Protein AF-0000000084918781 (afdb_homodimer)

Organism: Cellulophaga lytica (strain ATCC 23178 / DSM 7489 / JCM 8516 / NBRC 14961 / NCIMB 1423 / VKM B-1433 / Cy l20) (NCBI:txid867900)

Solvent-accessible surface area (backbone atoms only — not comparable to full-atom values): 19983 Å² total; per-residue (Å²): 128,56,72,68,53,42,40,49,52,32,36,48,54,44,31,44,74,61,30,68,80,58,43,51,70,64,58,32,20,56,70,41,71,48,51,62,66,60,53,46,72,77,26,88,38,71,57,51,44,52,35,50,49,51,41,51,51,28,52,54,50,20,64,61,48,68,70,51,69,50,92,87,52,57,62,68,61,39,49,54,47,46,55,50,49,53,53,48,52,38,66,74,32,52,58,60,38,47,43,54,65,62,46,75,83,45,92,63,67,44,72,70,44,49,48,46,47,50,59,32,42,43,65,58,52,51,48,50,52,52,24,34,74,69,60,47,25,46,93,60,60,66,70,60,50,48,47,52,53,51,20,43,50,53,35,49,53,56,50,66,68,40,89,87,56,83,82,76,51,66,67,60,51,51,49,28,54,48,45,24,43,41,92,127,54,72,70,55,43,40,48,52,33,34,47,54,44,29,44,74,61,30,70,80,57,45,54,68,65,58,31,20,54,69,42,70,48,52,62,67,60,52,45,73,76,24,86,38,71,56,50,46,52,34,49,50,52,41,52,52,27,53,54,48,21,63,59,49,68,71,50,69,51,93,88,52,58,63,67,60,39,48,53,47,46,55,50,50,54,52,49,52,38,65,75,32,53,58,60,38,47,43,55,66,60,45,75,84,45,91,63,67,44,72,70,42,48,50,46,47,51,59,33,43,43,65,59,51,51,49,51,52,49,24,32,75,69,60,48,24,46,92,60,60,66,69,59,51,49,46,52,53,51,21,43,50,52,37,48,52,56,50,68,67,40,87,86,57,82,84,75,51,66,67,59,51,51,50,28,54,47,45,25,45,40,92

Structure (mmCIF, N/CA/C/O backbone):
data_AF-0000000084918781-model_v1
#
loop_
_entity.id
_entity.type
_entity.pdbx_description
1 polymer 'Transcriptional regulator, TetR family'
#
loop_
_atom_site.group_PDB
_atom_site.id
_atom_site.type_symbol
_atom_site.label_atom_id
_atom_site.label_alt_id
_atom_site.label_comp_id
_atom_site.label_asym_id
_atom_site.label_entity_id
_atom_site.label_seq_id
_atom_site.pdbx_PDB_ins_code
_atom_site.Cartn_x
_atom_site.Cartn_y
_atom_site.Cartn_z
_atom_site.occupancy
_atom_site.B_iso_or_equiv
_atom_site.auth_seq_id
_atom_site.auth_comp_id
_atom_site.auth_asym_id
_atom_site.auth_atom_id
_atom_site.pdbx_PDB_model_num
ATOM 1 N N . MET A 1 1 ? -31.297 11.539 3.305 1 70.06 1 MET A N 1
ATOM 2 C CA . MET A 1 1 ? -30.188 11.188 4.191 1 70.06 1 MET A CA 1
ATOM 3 C C . MET A 1 1 ? -30.391 11.781 5.578 1 70.06 1 MET A C 1
ATOM 5 O O . MET A 1 1 ? -30.828 12.93 5.715 1 70.06 1 MET A O 1
ATOM 9 N N . ASN A 1 2 ? -30.188 10.93 6.609 1 88.69 2 ASN A N 1
ATOM 10 C CA . ASN A 1 2 ? -30.266 11.477 7.961 1 88.69 2 ASN A CA 1
ATOM 11 C C . ASN A 1 2 ? -29 12.25 8.328 1 88.69 2 ASN A C 1
ATOM 13 O O . ASN A 1 2 ? -28.047 12.297 7.555 1 88.69 2 ASN A O 1
ATOM 17 N N . LYS A 1 3 ? -29.031 12.984 9.375 1 90.12 3 LYS A N 1
ATOM 18 C CA . LYS A 1 3 ? -27.969 13.883 9.797 1 90.12 3 LYS A CA 1
ATOM 19 C C . LYS A 1 3 ? -26.641 13.133 9.906 1 90.12 3 LYS A C 1
ATOM 21 O O . LYS A 1 3 ? -25.594 13.625 9.461 1 90.12 3 LYS A O 1
ATOM 26 N N . LYS A 1 4 ? -26.688 12.008 10.438 1 92 4 LYS A N 1
ATOM 27 C CA . LYS A 1 4 ? -25.5 11.195 10.617 1 92 4 LYS A CA 1
ATOM 28 C C . LYS A 1 4 ? -24.844 10.859 9.281 1 92 4 LYS A C 1
ATOM 30 O O . LYS A 1 4 ? -23.625 11.008 9.117 1 92 4 LYS A O 1
ATOM 35 N N . GLU A 1 5 ? -25.656 10.469 8.297 1 91.12 5 GLU A N 1
ATOM 36 C CA . GLU A 1 5 ? -25.188 10.109 6.965 1 91.12 5 GLU A CA 1
ATOM 37 C C . GLU A 1 5 ? -24.578 11.32 6.254 1 91.12 5 GLU A C 1
ATOM 39 O O . GLU A 1 5 ? -23.594 11.203 5.535 1 91.12 5 GLU A O 1
ATOM 44 N N . THR A 1 6 ? -25.203 12.406 6.43 1 92.5 6 THR A N 1
ATOM 45 C CA . THR A 1 6 ? -24.719 13.656 5.84 1 92.5 6 THR A CA 1
ATOM 46 C C . THR A 1 6 ? -23.344 14.008 6.383 1 92.5 6 THR A C 1
ATOM 48 O O . THR A 1 6 ? -22.469 14.438 5.629 1 92.5 6 THR A O 1
ATOM 51 N N . ILE A 1 7 ? -23.219 13.805 7.629 1 93.69 7 ILE A N 1
ATOM 52 C CA . ILE A 1 7 ? -21.938 14.086 8.273 1 93.69 7 ILE A CA 1
ATOM 53 C C . ILE A 1 7 ? -20.875 13.133 7.738 1 93.69 7 ILE A C 1
ATOM 55 O O . ILE A 1 7 ? -19.766 13.555 7.387 1 93.69 7 ILE A O 1
ATOM 59 N N . LEU A 1 8 ? -21.234 11.859 7.664 1 91.75 8 LEU A N 1
ATOM 60 C CA . LEU A 1 8 ? -20.281 10.867 7.18 1 91.75 8 LEU A CA 1
ATOM 61 C C . LEU A 1 8 ? -19.859 11.172 5.75 1 91.75 8 LEU A C 1
ATOM 63 O O . LEU A 1 8 ? -18.672 11.086 5.426 1 91.75 8 LEU A O 1
ATOM 67 N N . LYS A 1 9 ? -20.828 11.562 4.961 1 91.25 9 LYS A N 1
ATOM 68 C CA . LYS A 1 9 ? -20.531 11.891 3.566 1 91.25 9 LYS A CA 1
ATOM 69 C C . LYS A 1 9 ? -19.625 13.109 3.461 1 91.25 9 LYS A C 1
ATOM 71 O O . LYS A 1 9 ? -18.641 13.102 2.713 1 91.25 9 LYS A O 1
ATOM 76 N N . ALA A 1 10 ? -19.906 14.133 4.137 1 93.12 10 ALA A N 1
ATOM 77 C CA . ALA A 1 10 ? -19.094 15.344 4.156 1 93.12 10 ALA A CA 1
ATOM 78 C C . ALA A 1 10 ? -17.688 15.055 4.652 1 93.12 10 ALA A C 1
ATOM 80 O O . ALA A 1 10 ? -16.703 15.555 4.082 1 93.12 10 ALA A O 1
ATOM 81 N N . ALA A 1 11 ? -17.625 14.281 5.73 1 91.69 11 ALA A N 1
ATOM 82 C CA . ALA A 1 11 ? -16.344 13.914 6.297 1 91.69 11 ALA A CA 1
ATOM 83 C C . ALA A 1 11 ? -15.5 13.133 5.285 1 91.69 11 ALA A C 1
ATOM 85 O O . ALA A 1 11 ? -14.336 13.469 5.051 1 91.69 11 ALA A O 1
ATOM 86 N N . LEU A 1 12 ? -16.125 12.133 4.711 1 90 12 LEU A N 1
ATOM 87 C CA . LEU A 1 12 ? -15.438 11.312 3.729 1 90 12 LEU A CA 1
ATOM 88 C C . LEU A 1 12 ? -14.852 12.172 2.617 1 90 12 L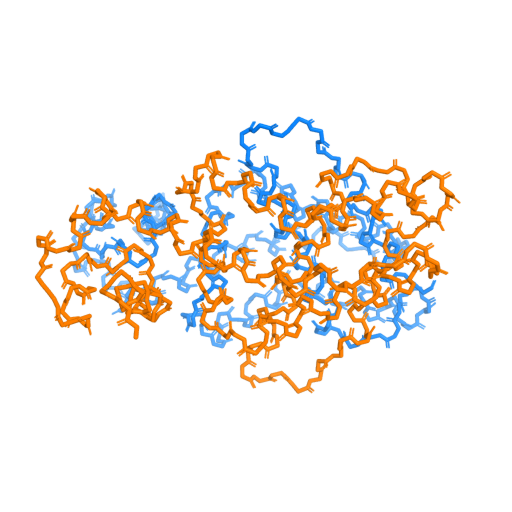EU A C 1
ATOM 90 O O . LEU A 1 12 ? -13.672 12.023 2.27 1 90 12 LEU A O 1
ATOM 94 N N . GLU A 1 13 ? -15.57 13.094 2.098 1 90.44 13 GLU A N 1
ATOM 95 C CA . GLU A 1 13 ? -15.133 13.969 1.014 1 90.44 13 GLU A CA 1
ATOM 96 C C . GLU A 1 13 ? -13.961 14.844 1.451 1 90.44 13 GLU A C 1
ATOM 98 O O . GLU A 1 13 ? -12.953 14.938 0.749 1 90.44 13 GLU A O 1
ATOM 103 N N . LEU A 1 14 ? -14.047 15.383 2.586 1 89.81 14 LEU A N 1
ATOM 104 C CA . LEU A 1 14 ? -13.023 16.312 3.061 1 89.81 14 LEU A CA 1
ATOM 105 C C . LEU A 1 14 ? -11.758 15.57 3.459 1 89.81 14 LEU A C 1
ATOM 107 O O . LEU A 1 14 ? -10.648 16.047 3.211 1 89.81 14 LEU A O 1
ATOM 111 N N . LEU A 1 15 ? -11.945 14.477 4.137 1 85.81 15 LEU A N 1
ATOM 112 C CA . LEU A 1 15 ? -10.797 13.688 4.586 1 85.81 15 LEU A CA 1
ATOM 113 C C . LEU A 1 15 ? -9.992 13.172 3.396 1 85.81 15 LEU A C 1
ATOM 115 O O . LEU A 1 15 ? -8.766 13.156 3.438 1 85.81 15 LEU A O 1
ATOM 119 N N . VAL A 1 16 ? -10.672 12.781 2.375 1 84.94 16 VAL A N 1
ATOM 120 C CA . VAL A 1 16 ? -9.992 12.289 1.177 1 84.94 16 VAL A CA 1
ATOM 121 C C . VAL A 1 16 ? -9.305 13.453 0.464 1 84.94 16 VAL A C 1
ATOM 123 O O . VAL A 1 16 ? -8.172 13.32 -0.009 1 84.94 16 VAL A O 1
ATOM 126 N N . GLU A 1 17 ? -9.961 14.555 0.414 1 82.25 17 GLU A N 1
ATOM 127 C CA . GLU A 1 17 ? -9.445 15.719 -0.298 1 82.25 17 GLU A CA 1
ATOM 128 C C . GLU A 1 17 ? -8.258 16.328 0.435 1 82.25 17 GLU A C 1
ATOM 130 O O . GLU A 1 17 ? -7.234 16.656 -0.181 1 82.25 17 GLU A O 1
ATOM 135 N N . ASN A 1 18 ? -8.383 16.438 1.77 1 79 18 ASN A N 1
ATOM 136 C CA . ASN A 1 18 ? -7.418 17.234 2.521 1 79 18 ASN A CA 1
ATOM 137 C C . ASN A 1 18 ? -6.477 16.344 3.334 1 79 18 ASN A C 1
ATOM 139 O O . ASN A 1 18 ? -5.422 16.797 3.781 1 79 18 ASN A O 1
ATOM 143 N N . GLY A 1 19 ? -6.855 15.18 3.504 1 80.5 19 GLY A N 1
ATOM 144 C CA . GLY A 1 19 ? -6.098 14.305 4.391 1 80.5 19 GLY A CA 1
ATOM 145 C C . GLY A 1 19 ? -6.715 14.18 5.77 1 80.5 19 GLY A C 1
ATOM 146 O O . GLY A 1 19 ? -7.293 15.133 6.289 1 80.5 19 GLY A O 1
ATOM 147 N N . ILE A 1 20 ? -6.582 13.117 6.43 1 78.44 20 ILE A N 1
ATOM 148 C CA . ILE A 1 20 ? -7.207 12.781 7.703 1 78.44 20 ILE A CA 1
ATOM 149 C C . ILE A 1 20 ? -6.664 13.695 8.797 1 78.44 20 ILE A C 1
ATOM 151 O O . ILE A 1 20 ? -7.43 14.227 9.609 1 78.44 20 ILE A O 1
ATOM 155 N N . HIS A 1 21 ? -5.398 13.922 8.781 1 76.5 21 HIS A N 1
ATOM 156 C CA . HIS A 1 21 ? -4.785 14.719 9.836 1 76.5 21 HIS A CA 1
ATOM 157 C C . HIS A 1 21 ? -5.07 16.203 9.633 1 76.5 21 HIS A C 1
ATOM 159 O O . HIS A 1 21 ? -5.273 16.938 10.602 1 76.5 21 HIS A O 1
ATOM 165 N N . ALA A 1 22 ? -5.23 16.547 8.492 1 78.38 22 ALA A N 1
ATOM 166 C CA . ALA A 1 22 ? -5.301 17.969 8.148 1 78.38 22 ALA A CA 1
ATOM 167 C C . ALA A 1 22 ? -6.742 18.469 8.172 1 78.38 22 ALA A C 1
ATOM 169 O O . ALA A 1 22 ? -6.996 19.656 7.992 1 78.38 22 ALA A O 1
ATOM 170 N N . THR A 1 23 ? -7.625 17.609 8.391 1 86.31 23 THR A N 1
ATOM 171 C CA . THR A 1 23 ? -9.031 18 8.336 1 86.31 23 THR A CA 1
ATOM 172 C C . THR A 1 23 ? -9.609 18.141 9.742 1 86.31 23 THR A C 1
ATOM 174 O O . THR A 1 23 ? -9.789 17.141 10.445 1 86.31 23 THR A O 1
ATOM 177 N N . PRO A 1 24 ? -9.836 19.312 10.102 1 92.06 24 PRO A N 1
ATOM 178 C CA . PRO A 1 24 ? -10.453 19.484 11.422 1 92.06 24 PRO A CA 1
ATOM 179 C C . PRO A 1 24 ? -11.945 19.188 11.422 1 92.06 24 PRO A C 1
ATOM 181 O O . PRO A 1 24 ? -12.602 19.297 10.383 1 92.06 24 PRO A O 1
ATOM 184 N N . VAL A 1 25 ? -12.453 18.891 12.641 1 93.31 25 VAL A N 1
ATOM 185 C CA . VAL A 1 25 ? -13.867 18.562 12.789 1 93.31 25 VAL A CA 1
ATOM 186 C C . VAL A 1 25 ? -14.719 19.781 12.438 1 93.31 25 VAL A C 1
ATOM 188 O O . VAL A 1 25 ? -15.805 19.656 11.875 1 93.31 25 VAL A O 1
ATOM 191 N N . SER A 1 26 ? -14.219 20.953 12.664 1 96 26 SER A N 1
ATOM 192 C CA . SER A 1 26 ? -14.945 22.188 12.359 1 96 26 SER A CA 1
ATOM 193 C C . SER A 1 26 ? -15.195 22.312 10.859 1 96 26 SER A C 1
ATOM 195 O O . SER A 1 26 ? -16.266 22.781 10.445 1 96 26 SER A O 1
ATOM 197 N N . ALA A 1 27 ? -14.281 21.922 10.047 1 95.38 27 ALA A N 1
ATOM 198 C CA . ALA A 1 27 ? -14.438 21.953 8.594 1 95.38 27 ALA A CA 1
ATOM 199 C C . ALA A 1 27 ? -15.508 20.953 8.141 1 95.38 27 ALA A C 1
ATOM 201 O O . ALA A 1 27 ? -16.281 21.234 7.227 1 95.38 27 ALA A O 1
ATOM 202 N N . ILE A 1 28 ? -15.516 19.812 8.742 1 95.25 28 ILE A N 1
ATOM 203 C CA . ILE A 1 28 ? -16.516 18.797 8.438 1 95.25 28 ILE A CA 1
ATOM 204 C C . ILE A 1 28 ? -17.906 19.328 8.773 1 95.25 28 ILE A C 1
ATOM 206 O O . ILE A 1 28 ? -18.844 19.156 7.988 1 95.25 28 ILE A O 1
ATOM 210 N N . ALA A 1 29 ? -18.016 19.938 9.961 1 96.38 29 ALA A N 1
ATOM 211 C CA . ALA A 1 29 ? -19.281 20.516 10.391 1 96.38 29 ALA A CA 1
ATOM 212 C C . ALA A 1 29 ? -19.781 21.547 9.383 1 96.38 29 ALA A C 1
ATOM 214 O O . ALA A 1 29 ? -20.953 21.516 8.992 1 96.38 29 ALA A O 1
ATOM 215 N N . LYS A 1 30 ? -18.906 22.344 8.992 1 96.81 30 LYS A N 1
ATOM 216 C CA . LYS A 1 30 ? -19.234 23.375 8.008 1 96.81 30 LYS A CA 1
ATOM 217 C C . LYS A 1 30 ? -19.719 22.75 6.703 1 96.81 30 LYS A C 1
ATOM 219 O O . LYS A 1 30 ? -20.75 23.156 6.156 1 96.81 30 LYS A O 1
ATOM 224 N N . LYS A 1 31 ? -19.062 21.812 6.199 1 94.25 31 LYS A N 1
ATOM 225 C CA . LYS A 1 31 ? -19.422 21.156 4.941 1 94.25 31 LYS A CA 1
ATOM 226 C C . LYS A 1 31 ? -20.75 20.438 5.055 1 94.25 31 LYS A C 1
ATOM 228 O O . LYS A 1 31 ? -21.516 20.391 4.09 1 94.25 31 LYS A O 1
ATOM 233 N N . ALA A 1 32 ? -20.922 19.859 6.215 1 94.75 32 ALA A N 1
ATOM 234 C CA . ALA A 1 32 ? -22.156 19.109 6.457 1 94.75 32 ALA A CA 1
ATOM 235 C C . ALA A 1 32 ? -23.312 20.047 6.805 1 94.75 32 ALA A C 1
ATOM 237 O O . ALA A 1 32 ? -24.422 19.609 7.051 1 94.75 32 ALA A O 1
ATOM 238 N N . ASN A 1 33 ? -23 21.312 6.871 1 95.88 33 ASN A N 1
ATOM 239 C CA . ASN A 1 33 ? -24 22.328 7.215 1 95.88 33 ASN A CA 1
ATOM 240 C C . ASN A 1 33 ? -24.641 22.031 8.57 1 95.88 33 ASN A C 1
ATOM 242 O O . ASN A 1 33 ? -25.875 21.984 8.68 1 95.88 33 ASN A O 1
ATOM 246 N N . THR A 1 34 ? -23.812 21.75 9.523 1 95.75 34 THR A N 1
ATOM 247 C CA . THR A 1 34 ? -24.266 21.5 10.891 1 95.75 34 THR A CA 1
ATOM 248 C C . THR A 1 34 ? -23.266 22.078 11.898 1 95.75 34 THR A C 1
ATOM 250 O O . THR A 1 34 ? -22.219 22.594 11.508 1 95.75 34 THR A O 1
ATOM 253 N N . GLY A 1 35 ? -23.656 22.188 13.133 1 93.75 35 GLY A N 1
ATOM 254 C CA . GLY A 1 35 ? -22.781 22.688 14.172 1 93.75 35 GLY A CA 1
ATOM 255 C C . GLY A 1 35 ? -21.859 21.625 14.75 1 93.75 35 GLY A C 1
ATOM 256 O O . GLY A 1 35 ? -22.125 20.422 14.617 1 93.75 35 GLY A O 1
ATOM 257 N N . MET A 1 36 ? -20.781 22.094 15.367 1 93.62 36 MET A N 1
ATOM 258 C CA . MET A 1 36 ? -19.844 21.188 16.031 1 93.62 36 MET A CA 1
ATOM 259 C C . MET A 1 36 ? -20.562 20.312 17.062 1 93.62 36 MET A C 1
ATOM 261 O O . MET A 1 36 ? -20.266 19.125 17.203 1 93.62 36 MET A O 1
ATOM 265 N N . GLY A 1 37 ? -21.469 20.891 17.703 1 94.25 37 GLY A N 1
ATOM 266 C CA . GLY A 1 37 ? -22.234 20.156 18.703 1 94.25 37 GLY A CA 1
ATOM 267 C C . GLY A 1 37 ? -22.984 18.969 18.141 1 94.25 37 GLY A C 1
ATOM 268 O O . GLY A 1 37 ? -23.016 17.906 18.75 1 94.25 37 GLY A O 1
ATOM 269 N N . THR A 1 38 ? -23.547 19.141 17.031 1 94.38 38 THR A N 1
ATOM 270 C CA . THR A 1 38 ? -24.281 18.078 16.359 1 94.38 38 THR A CA 1
ATOM 271 C C . THR A 1 38 ? -23.359 16.922 15.992 1 94.38 38 THR A C 1
ATOM 273 O O . THR A 1 38 ? -23.688 15.75 16.188 1 94.38 38 THR A O 1
ATOM 276 N N . ILE A 1 39 ? -22.172 17.234 15.469 1 95.12 39 ILE A N 1
ATOM 277 C CA . ILE A 1 39 ? -21.219 16.203 15.102 1 95.12 39 ILE A CA 1
ATOM 278 C C . ILE A 1 39 ? -20.844 15.383 16.344 1 95.12 39 ILE A C 1
ATOM 280 O O . ILE A 1 39 ? -20.828 14.148 16.297 1 95.12 39 ILE A O 1
ATOM 284 N N . TYR A 1 40 ? -20.672 16.078 17.422 1 93.94 40 TYR A N 1
ATOM 285 C CA . TYR A 1 40 ? -20.172 15.414 18.625 1 93.94 40 TYR A CA 1
ATOM 286 C C . TYR A 1 40 ? -21.297 14.648 19.312 1 93.94 40 TYR A C 1
ATOM 288 O O . TYR A 1 40 ? -21.031 13.773 20.141 1 93.94 40 TYR A O 1
ATOM 296 N N . ASN A 1 41 ? -22.531 14.93 18.984 1 95.06 41 ASN A N 1
ATOM 297 C CA . ASN A 1 41 ? -23.656 14.109 19.438 1 95.06 41 ASN A CA 1
ATOM 298 C C . ASN A 1 41 ? -23.609 12.711 18.828 1 95.06 41 ASN A C 1
ATOM 300 O O . ASN A 1 41 ? -24.016 11.742 19.453 1 95.06 41 ASN A O 1
ATOM 304 N N . TYR A 1 42 ? -23.016 12.672 17.656 1 93.12 42 TYR A N 1
ATOM 305 C CA . TYR A 1 42 ? -22.984 11.398 16.953 1 93.12 42 TYR A CA 1
ATOM 306 C C . TYR A 1 42 ? -21.625 10.719 17.141 1 93.12 42 TYR A C 1
ATOM 308 O O . TYR A 1 42 ? -21.547 9.484 17.203 1 93.12 42 TYR A O 1
ATOM 316 N N . PHE A 1 43 ? -20.656 11.531 17.125 1 93.12 43 PHE A N 1
ATOM 317 C CA . PHE A 1 43 ? -19.281 11.031 17.203 1 93.12 43 PHE A CA 1
ATOM 318 C C . PHE A 1 43 ? -18.5 11.742 18.297 1 93.12 43 PHE A C 1
ATOM 320 O O . PHE A 1 43 ? -18.234 12.945 18.203 1 93.12 43 PHE A O 1
ATOM 327 N N . GLU A 1 44 ? -18.016 11.016 19.219 1 92.56 44 GLU A N 1
ATOM 328 C CA . GLU A 1 44 ? -17.391 11.578 20.406 1 92.56 44 GLU A CA 1
ATOM 329 C C . GLU A 1 44 ? -16.047 12.211 20.094 1 92.56 44 GLU A C 1
ATOM 331 O O . GLU A 1 44 ? -15.531 13.023 20.859 1 92.56 44 GLU A O 1
ATOM 336 N N . SER A 1 45 ? -15.484 11.789 18.984 1 90 45 SER A N 1
ATOM 337 C CA . SER A 1 45 ? -14.188 12.305 18.578 1 90 45 SER A CA 1
ATOM 338 C C . SER A 1 45 ? -13.984 12.164 17.078 1 90 45 SER A C 1
ATOM 340 O O . SER A 1 45 ? -14.766 11.492 16.406 1 90 45 SER A O 1
ATOM 342 N N . LYS A 1 46 ? -13 12.773 16.625 1 89.5 46 LYS A N 1
ATOM 343 C CA . LYS A 1 46 ? -12.625 12.602 15.234 1 89.5 46 LYS A CA 1
ATOM 344 C C . LYS A 1 46 ? -12.305 11.141 14.922 1 89.5 46 LYS A C 1
ATOM 346 O O . LYS A 1 46 ? -12.672 10.633 13.859 1 89.5 46 LYS A O 1
ATOM 351 N N . GLU A 1 47 ? -11.664 10.492 15.859 1 86.19 47 GLU A N 1
ATOM 352 C CA . GLU A 1 47 ? -11.32 9.078 15.703 1 86.19 47 GLU A CA 1
ATOM 353 C C . GLU A 1 47 ? -12.57 8.211 15.594 1 86.19 47 GLU A C 1
ATOM 355 O O . GLU A 1 47 ? -12.617 7.289 14.781 1 86.19 47 GLU A O 1
ATOM 360 N N . ALA A 1 48 ? -13.508 8.547 16.359 1 89.31 48 ALA A N 1
ATOM 361 C CA . ALA A 1 48 ? -14.773 7.816 16.297 1 89.31 48 ALA A CA 1
ATOM 362 C C . ALA A 1 48 ? -15.445 7.996 14.945 1 89.31 48 ALA A C 1
ATOM 364 O O . ALA A 1 48 ? -16.031 7.055 14.406 1 89.31 48 ALA A O 1
ATOM 365 N N . LEU A 1 49 ? -15.391 9.211 14.477 1 91.62 49 LEU A N 1
ATOM 366 C CA . LEU A 1 49 ? -15.938 9.523 13.156 1 91.62 49 LEU A CA 1
ATOM 367 C C . LEU A 1 49 ? -15.219 8.734 12.07 1 91.62 49 LEU A C 1
ATOM 369 O O . LEU A 1 49 ? -15.859 8.164 11.188 1 91.62 49 LEU A O 1
ATOM 373 N N . ILE A 1 50 ? -13.938 8.656 12.109 1 88.44 50 ILE A N 1
ATOM 374 C CA . ILE A 1 50 ? -13.109 7.93 11.156 1 88.44 50 ILE A CA 1
ATOM 375 C C . ILE A 1 50 ? -13.453 6.441 11.195 1 88.44 50 ILE A C 1
ATOM 377 O O . ILE A 1 50 ? -13.617 5.809 10.156 1 88.44 50 ILE A O 1
ATOM 381 N N . ASN A 1 51 ? -13.57 5.926 12.352 1 88.62 51 ASN A N 1
ATOM 382 C CA . ASN A 1 51 ? -13.938 4.523 12.5 1 88.62 51 ASN A CA 1
ATOM 383 C C . ASN A 1 51 ? -15.328 4.246 11.93 1 88.62 51 ASN A C 1
ATOM 385 O O . ASN A 1 51 ? -15.562 3.191 11.336 1 88.62 51 ASN A O 1
ATOM 389 N N . ALA A 1 52 ? -16.188 5.168 12.125 1 88.56 52 ALA A N 1
ATOM 390 C CA . ALA A 1 52 ? -17.547 5 11.602 1 88.56 52 ALA A CA 1
ATOM 391 C C . ALA A 1 52 ? -17.531 4.953 10.07 1 88.56 52 ALA A C 1
ATOM 393 O O . ALA A 1 52 ? -18.281 4.176 9.469 1 88.56 52 ALA A O 1
ATOM 394 N N . ILE A 1 53 ? -16.75 5.773 9.461 1 89 53 ILE A N 1
ATOM 395 C CA . ILE A 1 53 ? -16.625 5.766 8.008 1 89 53 ILE A CA 1
ATOM 396 C C . ILE A 1 53 ? -16.047 4.426 7.543 1 89 53 ILE A C 1
ATOM 398 O O . ILE A 1 53 ? -16.562 3.82 6.598 1 89 53 ILE A O 1
ATOM 402 N N . TYR A 1 54 ? -14.984 3.994 8.234 1 88.5 54 TYR A N 1
ATOM 403 C CA . TYR A 1 54 ? -14.383 2.699 7.949 1 88.5 54 TYR A CA 1
ATOM 404 C C . TYR A 1 54 ? -15.422 1.587 7.988 1 88.5 54 TYR A C 1
ATOM 406 O O . TYR A 1 54 ? -15.508 0.778 7.062 1 88.5 54 TYR A O 1
ATOM 414 N N . VAL A 1 55 ? -16.188 1.559 9.055 1 87.44 55 VAL A N 1
ATOM 415 C CA . VAL A 1 55 ? -17.188 0.522 9.25 1 87.44 55 VAL A CA 1
ATOM 416 C C . VAL A 1 55 ? -18.234 0.594 8.133 1 87.44 55 VAL A C 1
ATOM 418 O O . VAL A 1 55 ? -18.609 -0.433 7.566 1 87.44 55 VAL A O 1
ATOM 421 N N . ALA A 1 56 ? -18.641 1.758 7.801 1 87.25 56 ALA A N 1
ATOM 422 C CA . ALA A 1 56 ? -19.641 1.936 6.75 1 87.25 56 ALA A CA 1
ATOM 423 C C . ALA A 1 56 ? -19.141 1.397 5.414 1 87.25 56 ALA A C 1
ATOM 425 O O . ALA A 1 56 ? -19.875 0.72 4.691 1 87.25 56 ALA A O 1
ATOM 426 N N . ILE A 1 57 ? -17.922 1.721 5.078 1 87.56 57 ILE A N 1
ATOM 427 C CA . ILE A 1 57 ? -17.312 1.261 3.832 1 87.56 57 ILE A CA 1
ATOM 428 C C . ILE A 1 57 ? -17.234 -0.264 3.834 1 87.56 57 ILE A C 1
ATOM 430 O O . ILE A 1 57 ? -17.578 -0.912 2.844 1 87.56 57 ILE A O 1
ATOM 434 N N . LYS A 1 58 ? -16.75 -0.806 4.93 1 89.06 58 LYS A N 1
ATOM 435 C CA . LYS A 1 58 ? -16.609 -2.256 5.02 1 89.06 58 LYS A CA 1
ATOM 436 C C . LYS A 1 58 ? -17.969 -2.953 4.93 1 89.06 58 LYS A C 1
ATOM 438 O O . LYS A 1 58 ? -18.062 -4.047 4.371 1 89.06 58 LYS A O 1
ATOM 443 N N . GLU A 1 59 ? -18.953 -2.355 5.539 1 87.25 59 GLU A N 1
ATOM 444 C CA . GLU A 1 59 ? -20.297 -2.918 5.441 1 87.25 59 GLU A CA 1
ATOM 445 C C . GLU A 1 59 ? -20.781 -2.912 3.998 1 87.25 59 GLU A C 1
ATOM 447 O O . GLU A 1 59 ? -21.438 -3.865 3.553 1 87.25 59 GLU A O 1
ATOM 452 N N . GLU A 1 60 ? -20.562 -1.859 3.301 1 86.88 60 GLU A N 1
ATOM 453 C CA . GLU A 1 60 ? -20.906 -1.805 1.886 1 86.88 60 GLU A CA 1
ATOM 454 C C . GLU A 1 60 ? -20.125 -2.846 1.084 1 86.88 60 GLU A C 1
ATOM 456 O O . GLU A 1 60 ? -20.688 -3.488 0.19 1 86.88 60 GLU A O 1
ATOM 461 N N . GLU A 1 61 ? -18.828 -2.918 1.369 1 88.88 61 GLU A N 1
ATOM 462 C CA . GLU A 1 61 ? -18 -3.934 0.725 1 88.88 61 GLU A CA 1
ATOM 463 C C . GLU A 1 61 ? -18.562 -5.336 0.971 1 88.88 61 GLU A C 1
ATOM 465 O O . GLU A 1 61 ? -18.609 -6.156 0.053 1 88.88 61 GLU A O 1
ATOM 470 N N . LYS A 1 62 ? -18.938 -5.555 2.199 1 89.81 62 LYS A N 1
ATOM 471 C CA . LYS A 1 62 ? -19.484 -6.859 2.57 1 89.81 62 LYS A CA 1
ATOM 472 C C . LYS A 1 62 ? -20.719 -7.188 1.742 1 89.81 62 LYS A C 1
ATOM 474 O O . LYS A 1 62 ? -20.906 -8.328 1.31 1 89.81 62 LYS A O 1
ATOM 479 N N . LYS A 1 63 ? -21.609 -6.238 1.564 1 89.06 63 LYS A N 1
ATOM 480 C CA . LYS A 1 63 ? -22.828 -6.453 0.797 1 89.06 63 LYS A CA 1
ATOM 481 C C . LYS A 1 63 ? -22.516 -6.938 -0.615 1 89.06 63 LYS A C 1
ATOM 483 O O . LYS A 1 63 ? -23.219 -7.809 -1.146 1 89.06 63 LYS A O 1
ATOM 488 N N . VAL A 1 64 ? -21.516 -6.359 -1.163 1 89.38 64 VAL A N 1
ATOM 489 C CA . VAL A 1 64 ? -21.125 -6.719 -2.521 1 89.38 64 VAL A CA 1
ATOM 490 C C . VAL A 1 64 ? -20.469 -8.094 -2.523 1 89.38 64 VAL A C 1
ATOM 492 O O . VAL A 1 64 ? -20.734 -8.914 -3.404 1 89.38 64 VAL A O 1
ATOM 495 N N . LEU A 1 65 ? -19.625 -8.383 -1.548 1 90.94 65 LEU A N 1
ATOM 496 C CA . LEU A 1 65 ? -18.828 -9.609 -1.499 1 90.94 65 LEU A CA 1
ATOM 497 C C . LEU A 1 65 ? -19.703 -10.805 -1.139 1 90.94 65 LEU A C 1
ATOM 499 O O . LEU A 1 65 ? -19.391 -11.945 -1.491 1 90.94 65 LEU A O 1
ATOM 503 N N . ASP A 1 66 ? -20.828 -10.547 -0.439 1 89.31 66 ASP A N 1
ATOM 504 C CA . ASP A 1 66 ? -21.719 -11.617 -0.026 1 89.31 66 ASP A CA 1
ATOM 505 C C . ASP A 1 66 ? -22.312 -12.336 -1.237 1 89.31 66 ASP A C 1
ATOM 507 O O . ASP A 1 66 ? -22.797 -13.469 -1.123 1 89.31 66 ASP A O 1
ATOM 511 N N . THR A 1 67 ? -22.203 -11.758 -2.363 1 88.38 67 THR A N 1
ATOM 512 C CA . THR A 1 67 ? -22.812 -12.336 -3.555 1 88.38 67 THR A CA 1
ATOM 513 C C . THR A 1 67 ? -21.781 -13.062 -4.402 1 88.38 67 THR A C 1
ATOM 515 O O . THR A 1 67 ? -22.109 -13.656 -5.43 1 88.38 67 THR A O 1
ATOM 518 N N . VAL A 1 68 ? -20.547 -13.078 -4.027 1 90 68 VAL A N 1
ATOM 519 C CA . VAL A 1 68 ? -19.438 -13.523 -4.871 1 90 68 VAL A CA 1
ATOM 520 C C . VAL A 1 68 ? -19.219 -15.016 -4.68 1 90 68 VAL A C 1
ATOM 522 O O . VAL A 1 68 ? -18.984 -15.75 -5.648 1 90 68 VAL A O 1
ATOM 525 N N . PHE A 1 69 ? -19.312 -15.484 -3.498 1 90.75 69 PHE A N 1
ATOM 526 C CA . PHE A 1 69 ? -18.828 -16.828 -3.164 1 90.75 69 PHE A CA 1
ATOM 527 C C . PHE A 1 69 ? -19.953 -17.859 -3.322 1 90.75 69 PHE A C 1
ATOM 529 O O . PHE A 1 69 ? -21.094 -17.578 -2.984 1 90.75 69 PHE A O 1
ATOM 536 N N . ASN A 1 70 ? -19.641 -18.781 -4.043 1 89 70 ASN A N 1
ATOM 537 C CA . ASN A 1 70 ? -20.5 -19.922 -4.355 1 89 70 ASN A CA 1
ATOM 538 C C . ASN A 1 70 ? -19.75 -21.234 -4.262 1 89 70 ASN A C 1
ATOM 540 O O . ASN A 1 70 ? -18.938 -21.562 -5.133 1 89 70 ASN A O 1
ATOM 544 N N . ASN A 1 71 ? -20.109 -22.062 -3.318 1 87.12 71 ASN A N 1
ATOM 545 C CA . ASN A 1 71 ? -19.375 -23.281 -3.02 1 87.12 71 ASN A CA 1
ATOM 546 C C . ASN A 1 71 ? -19.422 -24.266 -4.188 1 87.12 71 ASN A C 1
ATOM 548 O O . ASN A 1 71 ? -18.625 -25.203 -4.238 1 87.12 71 ASN A O 1
ATOM 552 N N . ASP A 1 72 ? -20.266 -24.031 -5.164 1 91.62 72 ASP A N 1
ATOM 553 C CA . ASP A 1 72 ? -20.391 -24.938 -6.309 1 91.62 72 ASP A CA 1
ATOM 554 C C . ASP A 1 72 ? -19.375 -24.578 -7.391 1 91.62 72 ASP A C 1
ATOM 556 O O . ASP A 1 72 ? -19.188 -25.344 -8.336 1 91.62 72 ASP A O 1
ATOM 560 N N . LEU A 1 73 ? -18.672 -23.516 -7.277 1 94.44 73 LEU A N 1
ATOM 561 C CA . LEU A 1 73 ? -17.688 -23.094 -8.266 1 94.44 73 LEU A CA 1
ATOM 562 C C . LEU A 1 73 ? -16.266 -23.453 -7.809 1 94.44 73 LEU A C 1
ATOM 564 O O . LEU A 1 73 ? -16 -23.516 -6.609 1 94.44 73 LEU A O 1
ATOM 568 N N . PRO A 1 74 ? -15.336 -23.703 -8.805 1 96.56 74 PRO A N 1
ATOM 569 C CA . PRO A 1 74 ? -13.938 -23.938 -8.445 1 96.56 74 PRO A CA 1
ATOM 570 C C . PRO A 1 74 ? -13.312 -22.781 -7.68 1 96.56 74 PRO A C 1
ATOM 572 O O . PRO A 1 74 ? -13.68 -21.625 -7.902 1 96.56 74 PRO A O 1
ATOM 575 N N . VAL A 1 75 ? -12.383 -23.078 -6.871 1 97.38 75 VAL A N 1
ATOM 576 C CA . VAL A 1 75 ? -11.711 -22.125 -6 1 97.38 75 VAL A CA 1
ATOM 577 C C . VAL A 1 75 ? -11.133 -20.984 -6.832 1 97.38 75 VAL A C 1
ATOM 579 O O . VAL A 1 75 ? -11.305 -19.812 -6.492 1 97.38 75 VAL A O 1
ATOM 582 N N . LYS A 1 76 ? -10.492 -21.312 -7.918 1 97.88 76 LYS A N 1
ATOM 583 C CA . LYS A 1 76 ? -9.867 -20.297 -8.766 1 97.88 76 LYS A CA 1
ATOM 584 C C . LYS A 1 76 ? -10.906 -19.297 -9.281 1 97.88 76 LYS A C 1
ATOM 586 O O . LYS A 1 76 ? -10.672 -18.094 -9.266 1 97.88 76 LYS A O 1
ATOM 591 N N . ILE A 1 77 ? -12.023 -19.797 -9.773 1 97.38 77 ILE A N 1
ATOM 592 C CA . ILE A 1 77 ? -13.07 -18.938 -10.344 1 97.38 77 ILE A CA 1
ATOM 593 C C . ILE A 1 77 ? -13.617 -18.016 -9.266 1 97.38 77 ILE A C 1
ATOM 595 O O . ILE A 1 77 ? -13.828 -16.828 -9.516 1 97.38 77 ILE A O 1
ATOM 599 N N . GLN A 1 78 ? -13.852 -18.547 -8.086 1 97.06 78 GLN A N 1
ATOM 600 C CA . GLN A 1 78 ? -14.336 -17.734 -6.977 1 97.06 78 GLN A CA 1
ATOM 601 C C . GLN A 1 78 ? -13.336 -16.641 -6.605 1 97.06 78 GLN A C 1
ATOM 603 O O . GLN A 1 78 ? -13.719 -15.508 -6.324 1 97.06 78 GLN A O 1
ATOM 608 N N . PHE A 1 79 ? -12.078 -16.984 -6.605 1 98 79 PHE A N 1
ATOM 609 C CA . PHE A 1 79 ? -11.039 -16.031 -6.273 1 98 79 PHE A CA 1
ATOM 610 C C . PHE A 1 79 ? -11.008 -14.891 -7.289 1 98 79 PHE A C 1
ATOM 612 O O . PHE A 1 79 ? -10.914 -13.719 -6.914 1 98 79 PHE A O 1
ATOM 619 N N . GLU A 1 80 ? -11.023 -15.281 -8.562 1 97.94 80 GLU A N 1
ATOM 620 C CA . GLU A 1 80 ? -11 -14.273 -9.617 1 97.94 80 GLU A CA 1
ATOM 621 C C . GLU A 1 80 ? -12.195 -13.328 -9.508 1 97.94 80 GLU A C 1
ATOM 623 O O . GLU A 1 80 ? -12.062 -12.125 -9.734 1 97.94 80 GLU A O 1
ATOM 628 N N . LYS A 1 81 ? -13.344 -13.859 -9.18 1 96.62 81 LYS A N 1
ATOM 629 C CA . LYS A 1 81 ? -14.531 -13.031 -8.984 1 96.62 81 LYS A CA 1
ATOM 630 C C . LYS A 1 81 ? -14.367 -12.102 -7.793 1 96.62 81 LYS A C 1
ATOM 632 O O . LYS A 1 81 ? -14.695 -10.914 -7.875 1 96.62 81 LYS A O 1
ATOM 637 N N . TYR A 1 82 ? -13.883 -12.688 -6.676 1 97.06 82 TYR A N 1
ATOM 638 C CA . TYR A 1 82 ? -13.617 -11.898 -5.48 1 97.06 82 TYR A CA 1
ATOM 639 C C . TYR A 1 82 ? -12.703 -10.719 -5.793 1 97.06 82 TYR A C 1
ATOM 641 O O . TYR A 1 82 ? -13.047 -9.57 -5.504 1 97.06 82 TYR A O 1
ATOM 649 N N . TYR A 1 83 ? -11.57 -11.008 -6.414 1 97.94 83 TYR A N 1
ATOM 650 C CA . TYR A 1 83 ? -10.57 -9.992 -6.715 1 97.94 83 TYR A CA 1
ATOM 651 C C . TYR A 1 83 ? -11.133 -8.914 -7.633 1 97.94 83 TYR A C 1
ATOM 653 O O . TYR A 1 83 ? -10.969 -7.723 -7.375 1 97.94 83 TYR A O 1
ATOM 661 N N . THR A 1 84 ? -11.875 -9.336 -8.656 1 97.12 84 THR A N 1
ATOM 662 C CA . THR A 1 84 ? -12.469 -8.422 -9.625 1 97.12 84 THR A CA 1
ATOM 663 C C . THR A 1 84 ? -13.484 -7.508 -8.961 1 97.12 84 THR A C 1
ATOM 665 O O . THR A 1 84 ? -13.477 -6.293 -9.18 1 97.12 84 THR A O 1
ATOM 668 N N . ILE A 1 85 ? -14.289 -8.047 -8.133 1 95.31 85 ILE A N 1
ATOM 669 C CA . ILE A 1 85 ? -15.383 -7.301 -7.523 1 95.31 85 ILE A CA 1
ATOM 670 C C . ILE A 1 85 ? -14.82 -6.273 -6.547 1 95.31 85 ILE A C 1
ATOM 672 O O . ILE A 1 85 ? -15.336 -5.156 -6.445 1 95.31 85 ILE A O 1
ATOM 676 N N . VAL A 1 86 ? -13.82 -6.637 -5.805 1 95.94 86 VAL A N 1
ATOM 677 C CA . VAL A 1 86 ? -13.203 -5.688 -4.883 1 95.94 86 VAL A CA 1
ATOM 678 C C . VAL A 1 86 ? -12.617 -4.516 -5.664 1 95.94 86 VAL A C 1
ATOM 680 O O . VAL A 1 86 ? -12.82 -3.354 -5.305 1 95.94 86 VAL A O 1
ATOM 683 N N . ILE A 1 87 ? -11.852 -4.848 -6.773 1 96 87 ILE A N 1
ATOM 684 C CA . ILE A 1 87 ? -11.266 -3.799 -7.605 1 96 87 ILE A CA 1
ATOM 685 C C . ILE A 1 87 ? -12.367 -2.9 -8.156 1 96 87 ILE A C 1
ATOM 687 O O . ILE A 1 87 ? -12.266 -1.672 -8.094 1 96 87 ILE A O 1
ATOM 691 N N . GLU A 1 88 ? -13.43 -3.482 -8.633 1 94.06 88 GLU A N 1
ATOM 692 C CA . GLU A 1 88 ? -14.539 -2.725 -9.195 1 94.06 88 GLU A CA 1
ATOM 693 C C . GLU A 1 88 ? -15.211 -1.851 -8.141 1 94.06 88 GLU A C 1
ATOM 695 O O . GLU A 1 88 ? -15.57 -0.705 -8.406 1 94.06 88 GLU A O 1
ATOM 700 N N . PHE A 1 89 ? -15.43 -2.404 -6.992 1 92.19 89 PHE A N 1
ATOM 701 C CA . PHE A 1 89 ? -16.062 -1.685 -5.891 1 92.19 89 PHE A CA 1
ATOM 702 C C . PHE A 1 89 ? -15.305 -0.4 -5.578 1 92.19 89 PHE A C 1
ATOM 704 O O . PHE A 1 89 ? -15.898 0.677 -5.508 1 92.19 89 PHE A O 1
ATOM 711 N N . PHE A 1 90 ? -14 -0.472 -5.465 1 92.69 90 PHE A N 1
ATOM 712 C CA . PHE A 1 90 ? -13.203 0.683 -5.059 1 92.69 90 PHE A CA 1
ATOM 713 C C . PHE A 1 90 ? -12.938 1.599 -6.246 1 92.69 90 PHE A C 1
ATOM 715 O O . PHE A 1 90 ? -12.664 2.787 -6.07 1 92.69 90 PHE A O 1
ATOM 722 N N . THR A 1 91 ? -12.977 1.038 -7.516 1 92.06 91 THR A N 1
ATOM 723 C CA . THR A 1 91 ? -12.875 1.882 -8.703 1 92.06 91 THR A CA 1
ATOM 724 C C . THR A 1 91 ? -14.141 2.723 -8.875 1 92.06 91 THR A C 1
ATOM 726 O O . THR A 1 91 ? -14.07 3.873 -9.312 1 92.06 91 THR A O 1
ATOM 729 N N . LYS A 1 92 ? -15.289 2.158 -8.508 1 90.62 92 LYS A N 1
ATOM 730 C CA . LYS A 1 92 ? -16.578 2.846 -8.617 1 90.62 92 LYS A CA 1
ATOM 731 C C . LYS A 1 92 ? -16.766 3.824 -7.461 1 90.62 92 LYS A C 1
ATOM 733 O O . LYS A 1 92 ? -17.547 4.785 -7.582 1 90.62 92 LYS A O 1
ATOM 738 N N . ASN A 1 93 ? -16.125 3.516 -6.371 1 88.81 93 ASN A N 1
ATOM 739 C CA . ASN A 1 93 ? -16.203 4.348 -5.176 1 88.81 93 ASN A CA 1
ATOM 740 C C . ASN A 1 93 ? -14.859 4.961 -4.82 1 88.81 93 ASN A C 1
ATOM 742 O O . ASN A 1 93 ? -14.289 4.652 -3.77 1 88.81 93 ASN A O 1
ATOM 746 N N . LYS A 1 94 ? -14.461 5.945 -5.555 1 85.75 94 LYS A N 1
ATOM 747 C CA . LYS A 1 94 ? -13.117 6.512 -5.477 1 85.75 94 LYS A CA 1
ATOM 748 C C . LYS A 1 94 ? -12.875 7.152 -4.109 1 85.75 94 LYS A C 1
ATOM 750 O O . LYS A 1 94 ? -11.75 7.125 -3.602 1 85.75 94 LYS A O 1
ATOM 755 N N . LEU A 1 95 ? -13.922 7.68 -3.504 1 82.81 95 LEU A N 1
ATOM 756 C CA . LEU A 1 95 ? -13.789 8.289 -2.186 1 82.81 95 LEU A CA 1
ATOM 757 C C . LEU A 1 95 ? -13.5 7.234 -1.125 1 82.81 95 LEU A C 1
ATOM 759 O O . LEU A 1 95 ? -12.727 7.473 -0.2 1 82.81 95 LEU A O 1
ATOM 763 N N . TYR A 1 96 ? -14.219 6.078 -1.282 1 87.44 96 TYR A N 1
ATOM 764 C CA . TYR A 1 96 ? -13.938 4.98 -0.364 1 87.44 96 TYR A CA 1
ATOM 765 C C . TYR A 1 96 ? -12.477 4.559 -0.447 1 87.44 96 TYR A C 1
ATOM 767 O O . TYR A 1 96 ? -11.812 4.398 0.579 1 87.44 96 TYR A O 1
ATOM 775 N N . PHE A 1 97 ? -11.961 4.488 -1.641 1 88.75 97 PHE A N 1
ATOM 776 C CA . PHE A 1 97 ? -10.57 4.086 -1.811 1 88.75 97 PHE A CA 1
ATOM 777 C C . PHE A 1 97 ? -9.633 5.125 -1.216 1 88.75 97 PHE A C 1
ATOM 779 O O . PHE A 1 97 ? -8.695 4.781 -0.496 1 88.75 97 PHE A O 1
ATOM 786 N N . GLY A 1 98 ? -9.883 6.375 -1.637 1 83.56 98 GLY A N 1
ATOM 787 C CA . GLY A 1 98 ? -9.039 7.438 -1.103 1 83.56 98 GLY A CA 1
ATOM 788 C C . GLY A 1 98 ? -8.945 7.418 0.412 1 83.56 98 GLY A C 1
ATOM 789 O O . GLY A 1 98 ? -7.863 7.59 0.974 1 83.56 98 GLY A O 1
ATOM 790 N N . PHE A 1 99 ? -10.062 7.172 1.096 1 82.75 99 PHE A N 1
ATOM 791 C CA . PHE A 1 99 ? -10.125 7.113 2.551 1 82.75 99 PHE A CA 1
ATOM 792 C C . PHE A 1 99 ? -9.344 5.914 3.076 1 82.75 99 PHE A C 1
ATOM 794 O O . PHE A 1 99 ? -8.508 6.059 3.971 1 82.75 99 PHE A O 1
ATOM 801 N N . MET A 1 100 ? -9.578 4.727 2.455 1 84 100 MET A N 1
ATOM 802 C CA . MET A 1 100 ? -8.93 3.492 2.887 1 84 100 MET A CA 1
ATOM 803 C C . MET A 1 100 ? -7.414 3.58 2.703 1 84 100 MET A C 1
ATOM 805 O O . MET A 1 100 ? -6.656 3.1 3.543 1 84 100 MET A O 1
ATOM 809 N N . ASP A 1 101 ? -6.988 4.129 1.625 1 83.94 101 ASP A N 1
ATOM 810 C CA . ASP A 1 101 ? -5.574 4.262 1.288 1 83.94 101 ASP A CA 1
ATOM 811 C C . ASP A 1 101 ? -4.844 5.129 2.312 1 83.94 101 ASP A C 1
ATOM 813 O O . ASP A 1 101 ? -3.67 4.898 2.607 1 83.94 101 ASP A O 1
ATOM 817 N N . GLN A 1 102 ? -5.5 6.078 2.881 1 76.25 102 GLN A N 1
ATOM 818 C CA . GLN A 1 102 ? -4.914 6.977 3.867 1 76.25 102 GLN A CA 1
ATOM 819 C C . GLN A 1 102 ? -4.832 6.316 5.238 1 76.25 102 GLN A C 1
ATOM 821 O O . GLN A 1 102 ? -4.031 6.719 6.082 1 76.25 102 GLN A O 1
ATOM 826 N N . LEU A 1 103 ? -5.723 5.328 5.586 1 74.31 103 LEU A N 1
ATOM 827 C CA . LEU A 1 103 ? -5.789 4.684 6.895 1 74.31 103 LEU A CA 1
ATOM 828 C C . LEU A 1 103 ? -4.629 3.715 7.082 1 74.31 103 LEU A C 1
ATOM 830 O O . LEU A 1 103 ? -4.309 3.338 8.211 1 74.31 103 LEU A O 1
ATOM 834 N N . GLN A 1 104 ? -3.982 3.277 6.078 1 64.88 104 GLN A N 1
ATOM 835 C CA . GLN A 1 104 ? -2.943 2.26 6.184 1 64.88 104 GLN A CA 1
ATOM 836 C C . GLN A 1 104 ? -1.814 2.721 7.102 1 64.88 104 GLN A C 1
ATOM 838 O O . GLN A 1 104 ? -1.217 1.911 7.812 1 64.88 104 GLN A O 1
ATOM 843 N N . ALA A 1 105 ? -1.615 3.885 7.184 1 56.78 105 ALA A N 1
ATOM 844 C CA . ALA A 1 105 ? -0.506 4.445 7.953 1 56.78 105 ALA A CA 1
ATOM 845 C C . ALA A 1 105 ? -0.979 4.941 9.32 1 56.78 105 ALA A C 1
ATOM 847 O O . ALA A 1 105 ? -0.223 5.59 10.047 1 56.78 105 ALA A O 1
ATOM 848 N N . SER A 1 106 ? -2.256 4.469 9.766 1 58.91 106 SER A N 1
ATOM 849 C CA . SER A 1 106 ? -2.744 5.184 10.938 1 58.91 106 SER A CA 1
ATOM 850 C C . SER A 1 106 ? -3.27 4.219 11.992 1 58.91 106 SER A C 1
ATOM 852 O O . SER A 1 106 ? -4 3.277 11.68 1 58.91 106 SER A O 1
ATOM 854 N N . PRO A 1 107 ? -2.834 4.316 13.109 1 61.56 107 PRO A N 1
ATOM 855 C CA . PRO A 1 107 ? -3.324 3.498 14.219 1 61.56 107 PRO A CA 1
ATOM 856 C C . PRO A 1 107 ? -4.711 3.922 14.703 1 61.56 107 PRO A C 1
ATOM 858 O O . PRO A 1 107 ? -5.043 3.752 15.875 1 61.56 107 PRO A O 1
ATOM 861 N N . 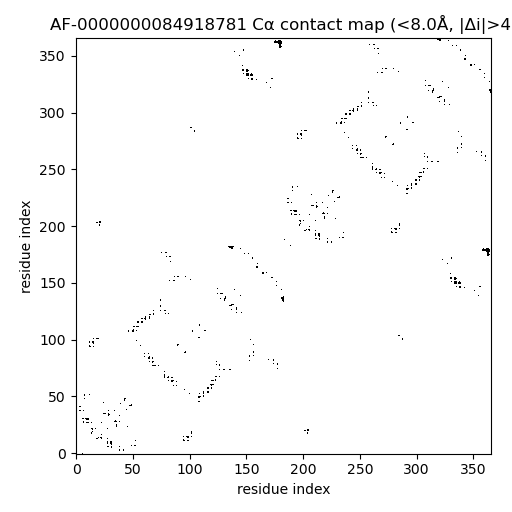ILE A 1 108 ? -5.57 4.406 13.914 1 69.69 108 ILE A N 1
ATOM 862 C CA . ILE A 1 108 ? -6.828 5.012 14.336 1 69.69 108 ILE A CA 1
ATOM 863 C C . ILE A 1 108 ? -7.922 3.947 14.391 1 69.69 108 ILE A C 1
ATOM 865 O O . ILE A 1 108 ? -8.859 4.047 15.188 1 69.69 108 ILE A O 1
ATOM 869 N N . ILE A 1 109 ? -7.805 2.879 13.703 1 73.56 109 ILE A N 1
ATOM 870 C CA . ILE A 1 109 ? -8.859 1.88 13.57 1 73.56 109 ILE A CA 1
ATOM 871 C C . ILE A 1 109 ? -8.859 0.959 14.781 1 73.56 109 ILE A C 1
ATOM 873 O O . ILE A 1 109 ? -7.848 0.316 15.086 1 73.56 109 ILE A O 1
ATOM 877 N N . THR A 1 110 ? -10.031 0.932 15.492 1 74.5 110 THR A N 1
ATOM 878 C CA . THR A 1 110 ? -10.172 0.165 16.719 1 74.5 110 THR A CA 1
ATOM 879 C C . THR A 1 110 ? -10.289 -1.327 16.422 1 74.5 110 THR A C 1
ATOM 881 O O . THR A 1 110 ? -10.562 -1.716 15.289 1 74.5 110 THR A O 1
ATOM 884 N N . ASN A 1 111 ? -10.047 -2.145 17.438 1 77.69 111 ASN A N 1
ATOM 885 C CA . ASN A 1 111 ? -10.219 -3.584 17.281 1 77.69 111 ASN A CA 1
ATOM 886 C C . ASN A 1 111 ? -11.641 -3.932 16.844 1 77.69 111 ASN A C 1
ATOM 888 O O . ASN A 1 111 ? -11.852 -4.855 16.062 1 77.69 111 ASN A O 1
ATOM 892 N N . GLU A 1 112 ? -12.586 -3.162 17.391 1 77.38 112 GLU A N 1
ATOM 893 C CA . GLU A 1 112 ? -13.977 -3.377 17.016 1 77.38 112 GLU A CA 1
ATOM 894 C C . GLU A 1 112 ? -14.195 -3.131 15.523 1 77.38 112 GLU A C 1
ATOM 896 O O . GLU A 1 112 ? -14.859 -3.918 14.852 1 77.38 112 GLU A O 1
ATOM 901 N N . SER A 1 113 ? -13.648 -2.037 15.07 1 78.38 113 SER A N 1
ATOM 902 C CA . SER A 1 113 ? -13.766 -1.711 13.656 1 78.38 113 SER A CA 1
ATOM 903 C C . SER A 1 113 ? -13.023 -2.725 12.789 1 78.38 113 SER A C 1
ATOM 905 O O . SER A 1 113 ? -13.5 -3.092 11.711 1 78.38 113 SER A O 1
ATOM 907 N N . LYS A 1 114 ? -11.852 -3.211 13.273 1 81.88 114 LYS A N 1
ATOM 908 C CA . LYS A 1 114 ? -11.102 -4.242 12.562 1 81.88 114 LYS A CA 1
ATOM 909 C C . LYS A 1 114 ? -11.922 -5.52 12.422 1 81.88 114 LYS A C 1
ATOM 911 O O . LYS A 1 114 ? -11.844 -6.203 11.398 1 81.88 114 LYS A O 1
ATOM 916 N N . SER A 1 115 ? -12.695 -5.812 13.438 1 84.69 115 SER A N 1
ATOM 917 C CA . SER A 1 115 ? -13.547 -6.996 13.398 1 84.69 115 SER A CA 1
ATOM 918 C C . SER A 1 115 ? -14.594 -6.887 12.289 1 84.69 115 SER A C 1
ATOM 920 O O . SER A 1 115 ? -14.883 -7.871 11.609 1 84.69 115 SER A O 1
ATOM 922 N N . VAL A 1 116 ? -15.102 -5.711 12.109 1 81.88 116 VAL A N 1
ATOM 923 C CA . VAL A 1 116 ? -16.062 -5.473 11.031 1 81.88 116 VAL A CA 1
ATOM 924 C C . VAL A 1 116 ? -15.367 -5.672 9.68 1 81.88 116 VAL A C 1
ATOM 926 O O . VAL A 1 116 ? -15.945 -6.258 8.758 1 81.88 116 VAL A O 1
ATOM 929 N N . GLY A 1 117 ? -14.172 -5.156 9.594 1 85.81 117 GLY A N 1
ATOM 930 C CA . GLY A 1 117 ? -13.391 -5.355 8.383 1 85.81 117 GLY A CA 1
ATOM 931 C C . GLY A 1 117 ? -13.148 -6.816 8.07 1 85.81 117 GLY A C 1
ATOM 932 O O . GLY A 1 117 ? -13.281 -7.238 6.918 1 85.81 117 GLY A O 1
ATOM 933 N N . TYR A 1 118 ? -12.828 -7.555 9.07 1 85.75 118 TYR A N 1
ATOM 934 C CA . TYR A 1 118 ? -12.602 -8.984 8.891 1 85.75 118 TYR A CA 1
ATOM 935 C C . TYR A 1 118 ? -13.883 -9.695 8.477 1 85.75 118 TYR A C 1
ATOM 937 O O . TYR A 1 118 ? -13.859 -10.594 7.641 1 85.75 118 TYR A O 1
ATOM 945 N N . ASN A 1 119 ? -14.945 -9.25 9.07 1 87.31 119 ASN A N 1
ATOM 946 C CA . ASN A 1 119 ? -16.234 -9.836 8.727 1 87.31 119 ASN A CA 1
ATOM 947 C C . ASN A 1 119 ? -16.609 -9.555 7.27 1 87.31 119 ASN A C 1
ATOM 949 O O . ASN A 1 119 ? -17.25 -10.383 6.621 1 87.31 119 ASN A O 1
ATOM 953 N N . ALA A 1 120 ? -16.172 -8.469 6.84 1 87.06 120 ALA A N 1
ATOM 954 C CA . ALA A 1 120 ? -16.5 -8.086 5.469 1 87.06 120 ALA A CA 1
ATOM 955 C C . ALA A 1 120 ? -15.844 -9.031 4.465 1 87.06 120 ALA A C 1
ATOM 957 O O . ALA A 1 120 ? -16.359 -9.227 3.361 1 87.06 120 ALA A O 1
ATOM 958 N N . ILE A 1 121 ? -14.711 -9.695 4.844 1 92.25 121 ILE A N 1
ATOM 959 C CA . ILE A 1 121 ? -13.992 -10.547 3.902 1 92.25 121 ILE A CA 1
ATOM 960 C C . ILE A 1 121 ? -14.055 -12 4.363 1 92.25 121 ILE A C 1
ATOM 962 O O . ILE A 1 121 ? -13.188 -12.805 4.023 1 92.25 121 ILE A O 1
ATOM 966 N N . GLU A 1 122 ? -15.008 -12.328 5.188 1 92.31 122 GLU A N 1
ATOM 967 C CA . GLU A 1 122 ? -15.156 -13.68 5.723 1 92.31 122 GLU A CA 1
ATOM 968 C C . GLU A 1 122 ? -15.25 -14.711 4.598 1 92.31 122 GLU A C 1
ATOM 970 O O . GLU A 1 122 ? -14.75 -15.828 4.727 1 92.31 122 GLU A O 1
ATOM 975 N N . GLY A 1 123 ? -15.953 -14.391 3.541 1 93.44 123 GLY A N 1
ATOM 976 C CA . GLY A 1 123 ? -16.031 -15.281 2.393 1 93.44 123 GLY A CA 1
ATOM 977 C C . GLY A 1 123 ? -14.68 -15.578 1.768 1 93.44 123 GLY A C 1
ATOM 978 O O . GLY A 1 123 ? -14.406 -16.719 1.38 1 93.44 123 GLY A O 1
ATOM 979 N N . ALA A 1 124 ? -13.836 -14.562 1.627 1 95.44 124 ALA A N 1
ATOM 980 C CA . ALA A 1 124 ? -12.484 -14.742 1.092 1 95.44 124 ALA A CA 1
ATOM 981 C C . ALA A 1 124 ? -11.656 -15.641 2 1 95.44 124 ALA A C 1
ATOM 983 O O . ALA A 1 124 ? -10.891 -16.484 1.52 1 95.44 124 ALA A O 1
ATOM 984 N N . ILE A 1 125 ? -11.797 -15.461 3.291 1 94.94 125 ILE A N 1
ATOM 985 C CA . ILE A 1 125 ? -11.07 -16.281 4.27 1 94.94 125 ILE A CA 1
ATOM 986 C C . ILE A 1 125 ? -11.484 -17.734 4.129 1 94.94 125 ILE A C 1
ATOM 988 O O . ILE A 1 125 ? -10.633 -18.625 4.07 1 94.94 125 ILE A O 1
ATOM 992 N N . SER A 1 126 ? -12.766 -17.922 4.074 1 95.69 126 SER A N 1
ATOM 993 C CA . SER A 1 126 ? -13.289 -19.281 3.906 1 95.69 126 SER A CA 1
ATOM 994 C C . SER A 1 126 ? -12.789 -19.906 2.607 1 95.69 126 SER A C 1
ATOM 996 O O . SER A 1 126 ? -12.492 -21.109 2.564 1 95.69 126 SER A O 1
ATOM 998 N N . LEU A 1 127 ? -12.75 -19.109 1.561 1 97 127 LEU A N 1
ATOM 999 C CA . LEU A 1 127 ? -12.258 -19.594 0.273 1 97 127 LEU A CA 1
ATOM 1000 C C . LEU A 1 127 ? -10.797 -20.031 0.373 1 97 127 LEU A C 1
ATOM 1002 O O . LEU A 1 127 ? -10.414 -21.062 -0.191 1 97 127 LEU A O 1
ATOM 1006 N N . LEU A 1 128 ? -9.945 -19.234 1.038 1 97.38 128 LEU A N 1
ATOM 1007 C CA . LEU A 1 128 ? -8.539 -19.562 1.231 1 97.38 128 LEU A CA 1
ATOM 1008 C C . LEU A 1 128 ? -8.398 -20.891 1.991 1 97.38 128 LEU A C 1
ATOM 1010 O O . LEU A 1 128 ? -7.566 -21.719 1.637 1 97.38 128 LEU A O 1
ATOM 1014 N N . ILE A 1 129 ? -9.195 -21.031 3.039 1 96.81 129 ILE A N 1
ATOM 1015 C CA . ILE A 1 129 ? -9.156 -22.25 3.846 1 96.81 129 ILE A CA 1
ATOM 1016 C C . ILE A 1 129 ? -9.539 -23.453 2.986 1 96.81 129 ILE A C 1
ATOM 1018 O O . ILE A 1 129 ? -8.852 -24.484 2.996 1 96.81 129 ILE A O 1
ATOM 1022 N N . LYS A 1 130 ? -10.617 -23.297 2.273 1 96.81 130 LYS A N 1
ATOM 1023 C CA . LYS A 1 130 ? -11.047 -24.344 1.358 1 96.81 130 LYS A CA 1
ATOM 1024 C C . LYS A 1 130 ? -9.945 -24.688 0.353 1 96.81 130 LYS A C 1
ATOM 1026 O O . LYS A 1 130 ? -9.648 -25.859 0.122 1 96.81 130 LYS A O 1
ATOM 1031 N N . GLY A 1 131 ? -9.391 -23.656 -0.281 1 97.88 131 GLY A N 1
ATOM 1032 C CA . GLY A 1 131 ? -8.328 -23.844 -1.255 1 97.88 131 GLY A CA 1
ATOM 1033 C C . GLY A 1 131 ? -7.121 -24.562 -0.682 1 97.88 131 GLY A C 1
ATOM 1034 O O . GLY A 1 131 ? -6.516 -25.406 -1.352 1 97.88 131 GLY A O 1
ATOM 1035 N N . LYS A 1 132 ? -6.723 -24.266 0.518 1 98 132 LYS A N 1
ATOM 1036 C CA . LYS A 1 132 ? -5.605 -24.938 1.177 1 98 132 LYS A CA 1
ATOM 1037 C C . LYS A 1 132 ? -5.93 -26.391 1.458 1 98 132 LYS A C 1
ATOM 1039 O O . LYS A 1 132 ? -5.102 -27.281 1.221 1 98 132 LYS A O 1
ATOM 1044 N N . ASN A 1 133 ? -7.125 -26.625 1.894 1 96.88 133 ASN A N 1
ATOM 1045 C CA . ASN A 1 133 ? -7.559 -27.984 2.195 1 96.88 133 ASN A CA 1
ATOM 1046 C C . ASN A 1 133 ? -7.578 -28.859 0.945 1 96.88 133 ASN A C 1
ATOM 1048 O O . ASN A 1 133 ? -7.312 -30.062 1.018 1 96.88 133 ASN A O 1
ATOM 1052 N N . GLU A 1 134 ? -7.883 -28.281 -0.157 1 96.94 134 GLU A N 1
ATOM 1053 C CA . GLU A 1 134 ? -7.969 -29 -1.421 1 96.94 134 GLU A CA 1
ATOM 1054 C C . GLU A 1 134 ? -6.633 -28.984 -2.158 1 96.94 134 GLU A C 1
ATOM 1056 O O . GLU A 1 134 ? -6.547 -29.438 -3.301 1 96.94 134 GLU A O 1
ATOM 1061 N N . HIS A 1 135 ? -5.613 -28.375 -1.625 1 97.75 135 HIS A N 1
ATOM 1062 C CA . HIS A 1 135 ? -4.258 -28.297 -2.16 1 97.75 135 HIS A CA 1
ATOM 1063 C C . HIS A 1 135 ? -4.223 -27.5 -3.461 1 97.75 135 HIS A C 1
ATOM 1065 O O . HIS A 1 135 ? -3.482 -27.844 -4.387 1 97.75 135 HIS A O 1
ATOM 1071 N N . ILE A 1 136 ? -5.078 -26.578 -3.508 1 98.12 136 ILE A N 1
ATOM 1072 C CA . ILE A 1 136 ? -5.129 -25.672 -4.645 1 98.12 136 ILE A CA 1
ATOM 1073 C C . ILE A 1 136 ? -4.34 -24.406 -4.32 1 98.12 136 ILE A C 1
ATOM 1075 O O . ILE A 1 136 ? -3.678 -23.828 -5.195 1 98.12 136 ILE A O 1
ATOM 1079 N N . ILE A 1 137 ? -4.414 -23.953 -3.076 1 98.44 137 ILE A N 1
ATOM 1080 C CA . ILE A 1 137 ? -3.719 -22.781 -2.582 1 98.44 137 ILE A CA 1
ATOM 1081 C C . ILE A 1 137 ? -2.594 -23.188 -1.636 1 98.44 137 ILE A C 1
ATOM 1083 O O . ILE A 1 137 ? -2.746 -24.141 -0.862 1 98.44 137 ILE A O 1
ATOM 1087 N N . LYS A 1 138 ? -1.496 -22.5 -1.698 1 98.31 138 LYS A N 1
ATOM 1088 C CA . LYS A 1 138 ? -0.344 -22.766 -0.844 1 98.31 138 LYS A CA 1
ATOM 1089 C C . LYS A 1 138 ? -0.745 -22.797 0.627 1 98.31 138 LYS A C 1
ATOM 1091 O O . LYS A 1 138 ? -1.559 -21.984 1.073 1 98.31 138 LYS A O 1
ATOM 1096 N N . ASN A 1 139 ? -0.083 -23.75 1.327 1 97.12 139 ASN A N 1
ATOM 1097 C CA . ASN A 1 139 ? -0.347 -23.875 2.758 1 97.12 139 ASN A CA 1
ATOM 1098 C C . ASN A 1 139 ? 0.418 -22.812 3.557 1 97.12 139 ASN A C 1
ATOM 1100 O O . ASN A 1 139 ? 1.312 -23.156 4.336 1 97.12 139 ASN A O 1
ATOM 1104 N N . ILE A 1 140 ? 0.064 -21.594 3.408 1 96.56 140 ILE A N 1
ATOM 1105 C CA . ILE A 1 140 ? 0.58 -20.406 4.098 1 96.56 140 ILE A CA 1
ATOM 1106 C C . ILE A 1 140 ? -0.493 -19.844 5.027 1 96.56 140 ILE A C 1
ATOM 1108 O O . ILE A 1 140 ? -1.689 -19.984 4.762 1 96.56 140 ILE A O 1
ATOM 1112 N N . ASP A 1 141 ? -0.091 -19.328 6.125 1 95.19 141 ASP A N 1
ATOM 1113 C CA . ASP A 1 141 ? -1 -18.734 7.102 1 95.19 141 ASP A CA 1
ATOM 1114 C C . ASP A 1 141 ? -1.995 -17.781 6.426 1 95.19 141 ASP A C 1
ATOM 1116 O O . ASP A 1 141 ? -1.626 -17.031 5.531 1 95.19 141 ASP A O 1
ATOM 1120 N N . ASN A 1 142 ? -3.295 -17.828 6.863 1 94.5 142 ASN A N 1
ATOM 1121 C CA . ASN A 1 142 ? -4.348 -17.016 6.246 1 94.5 142 ASN A CA 1
ATOM 1122 C C . ASN A 1 142 ? -4.023 -15.531 6.305 1 94.5 142 ASN A C 1
ATOM 1124 O O . ASN A 1 142 ? -4.246 -14.805 5.332 1 94.5 142 ASN A O 1
ATOM 1128 N N . ASP A 1 143 ? -3.512 -15.055 7.434 1 92.69 143 ASP A N 1
ATOM 1129 C CA . ASP A 1 143 ? -3.207 -13.633 7.578 1 92.69 143 ASP A CA 1
ATOM 1130 C C . ASP A 1 143 ? -2.119 -13.203 6.598 1 92.69 143 ASP A C 1
ATOM 1132 O O . ASP A 1 143 ? -2.146 -12.086 6.086 1 92.69 143 ASP A O 1
ATOM 1136 N N . GLU A 1 144 ? -1.155 -14.078 6.336 1 94.38 144 GLU A N 1
ATOM 1137 C CA . GLU A 1 144 ? -0.096 -13.797 5.371 1 94.38 144 GLU A CA 1
ATOM 1138 C C . GLU A 1 144 ? -0.657 -13.68 3.957 1 94.38 144 GLU A C 1
ATOM 1140 O O . GLU A 1 144 ? -0.296 -12.758 3.219 1 94.38 144 GLU A O 1
ATOM 1145 N N . LEU A 1 145 ? -1.537 -14.594 3.645 1 97.19 145 LEU A N 1
ATOM 1146 C CA . LEU A 1 145 ? -2.129 -14.57 2.311 1 97.19 145 LEU A CA 1
ATOM 1147 C C . LEU A 1 145 ? -3.021 -13.344 2.135 1 97.19 145 LEU A C 1
ATOM 1149 O O . LEU A 1 145 ? -3.021 -12.719 1.074 1 97.19 145 LEU A O 1
ATOM 1153 N N . LEU A 1 146 ? -3.789 -13.07 3.191 1 95.06 146 LEU A N 1
ATOM 1154 C CA . LEU A 1 146 ? -4.699 -11.93 3.123 1 95.06 146 LEU A CA 1
ATOM 1155 C C . LEU A 1 146 ? -3.924 -10.625 2.986 1 95.06 146 LEU A C 1
ATOM 1157 O O . LEU A 1 146 ? -4.332 -9.727 2.242 1 95.06 146 LEU A O 1
ATOM 1161 N N . GLN A 1 147 ? -2.875 -10.508 3.738 1 93.31 147 GLN A N 1
ATOM 1162 C CA . GLN A 1 147 ? -2.023 -9.328 3.607 1 93.31 147 GLN A CA 1
ATOM 1163 C C . GLN A 1 147 ? -1.49 -9.195 2.186 1 93.31 147 GLN A C 1
ATOM 1165 O O . GLN A 1 147 ? -1.473 -8.094 1.628 1 93.31 147 GLN A O 1
ATOM 1170 N N . PHE A 1 148 ? -0.969 -10.281 1.606 1 97.19 148 PHE A N 1
ATOM 1171 C CA . PHE A 1 148 ? -0.407 -10.289 0.261 1 97.19 148 PHE A CA 1
ATOM 1172 C C . PHE A 1 148 ? -1.46 -9.891 -0.768 1 97.19 148 PHE A C 1
ATOM 1174 O O . PHE A 1 148 ? -1.225 -9.008 -1.598 1 97.19 148 PHE A O 1
ATOM 1181 N N . ILE A 1 149 ? -2.645 -10.562 -0.69 1 98.06 149 ILE A N 1
ATOM 1182 C CA . ILE A 1 149 ? -3.738 -10.305 -1.622 1 98.06 149 ILE A CA 1
ATOM 1183 C C . ILE A 1 149 ? -4.23 -8.867 -1.457 1 98.06 149 ILE A C 1
ATOM 1185 O O . ILE A 1 149 ? -4.359 -8.133 -2.438 1 98.06 149 ILE A O 1
ATOM 1189 N N . GLY A 1 150 ? -4.492 -8.5 -0.22 1 96.12 150 GLY A N 1
ATOM 1190 C CA . GLY A 1 150 ? -4.93 -7.137 0.05 1 96.12 150 GLY A CA 1
ATOM 1191 C C . GLY A 1 150 ? -3.928 -6.09 -0.399 1 96.12 150 GLY A C 1
ATOM 1192 O O . GLY A 1 150 ? -4.312 -5.043 -0.925 1 96.12 150 GLY A O 1
ATOM 1193 N N . GLY A 1 151 ? -2.654 -6.352 -0.114 1 95.56 151 GLY A N 1
ATOM 1194 C CA . GLY A 1 151 ? -1.61 -5.453 -0.583 1 95.56 151 GLY A CA 1
ATOM 1195 C C . GLY A 1 151 ? -1.598 -5.289 -2.09 1 95.56 151 GLY A C 1
ATOM 1196 O O . GLY A 1 151 ? -1.403 -4.18 -2.598 1 95.56 151 GLY A O 1
ATOM 1197 N N . SER A 1 152 ? -1.767 -6.348 -2.799 1 97.62 152 SER A N 1
ATOM 1198 C CA . SER A 1 152 ? -1.799 -6.289 -4.258 1 97.62 152 SER A CA 1
ATOM 1199 C C . SER A 1 152 ? -3.002 -5.492 -4.75 1 97.62 152 SER A C 1
ATOM 1201 O O . SER A 1 152 ? -2.912 -4.773 -5.746 1 97.62 152 SER A O 1
ATOM 1203 N N . ILE A 1 153 ? -4.133 -5.621 -4.09 1 96.62 153 ILE A N 1
ATOM 1204 C CA . ILE A 1 153 ? -5.336 -4.871 -4.445 1 96.62 153 ILE A CA 1
ATOM 1205 C C . ILE A 1 153 ? -5.082 -3.377 -4.266 1 96.62 153 ILE A C 1
ATOM 1207 O O . ILE A 1 153 ? -5.332 -2.586 -5.18 1 96.62 153 ILE A O 1
ATOM 1211 N N . LEU A 1 154 ? -4.555 -3.064 -3.139 1 93.38 154 LEU A N 1
ATOM 1212 C CA . LEU A 1 154 ? -4.297 -1.663 -2.832 1 93.38 154 LEU A CA 1
ATOM 1213 C C . LEU A 1 154 ? -3.305 -1.062 -3.824 1 93.38 154 LEU A C 1
ATOM 1215 O O . LEU A 1 154 ? -3.516 0.044 -4.324 1 93.38 154 LEU A O 1
ATOM 1219 N N . SER A 1 155 ? -2.252 -1.767 -4.047 1 93.75 155 SER A N 1
ATOM 1220 C CA . SER A 1 155 ? -1.232 -1.283 -4.977 1 93.75 155 SER A CA 1
ATOM 1221 C C . SER A 1 155 ? -1.806 -1.09 -6.375 1 93.75 155 SER A C 1
ATOM 1223 O O . SER A 1 155 ? -1.521 -0.088 -7.035 1 93.75 155 SER A O 1
ATOM 1225 N N . TYR A 1 156 ? -2.566 -1.998 -6.844 1 95.31 156 TYR A N 1
ATOM 1226 C CA . TYR A 1 156 ? -3.162 -1.907 -8.172 1 95.31 156 TYR A CA 1
ATOM 1227 C C . TYR A 1 156 ? -4.129 -0.731 -8.258 1 95.31 156 TYR A C 1
ATOM 1229 O O . TYR A 1 156 ? -4.125 0.011 -9.242 1 95.31 156 TYR A O 1
ATOM 1237 N N . LEU A 1 157 ? -4.914 -0.557 -7.246 1 93.19 157 LEU A N 1
ATOM 1238 C CA . LEU A 1 157 ? -5.879 0.539 -7.215 1 93.19 157 LEU A CA 1
ATOM 1239 C C . LEU A 1 157 ? -5.168 1.888 -7.23 1 93.19 157 LEU A C 1
ATOM 1241 O O . LEU A 1 157 ? -5.602 2.816 -7.914 1 93.19 157 LEU A O 1
ATOM 1245 N N . ARG A 1 158 ? -4.121 1.995 -6.477 1 89.62 158 ARG A N 1
ATOM 1246 C CA . ARG A 1 158 ? -3.334 3.223 -6.5 1 89.62 158 ARG A CA 1
ATOM 1247 C C . ARG A 1 158 ? -2.811 3.514 -7.902 1 89.62 158 ARG A C 1
ATOM 1249 O O . ARG A 1 158 ? -2.844 4.66 -8.359 1 89.62 158 ARG A O 1
ATOM 1256 N N . TRP A 1 159 ? -2.381 2.473 -8.5 1 89.69 159 TRP A N 1
ATOM 1257 C CA . TRP A 1 159 ? -1.762 2.588 -9.812 1 89.69 159 TRP A CA 1
ATOM 1258 C C . TRP A 1 159 ? -2.781 3.033 -10.859 1 89.69 159 TRP A C 1
ATOM 1260 O O . TRP A 1 159 ? -2.51 3.938 -11.648 1 89.69 159 TRP A O 1
ATOM 1270 N N . ILE A 1 160 ? -3.918 2.426 -10.883 1 89.56 160 ILE A N 1
ATOM 1271 C CA . ILE A 1 160 ? -4.891 2.711 -11.938 1 89.56 160 ILE A CA 1
ATOM 1272 C C . ILE A 1 160 ? -5.516 4.086 -11.703 1 89.56 160 ILE A C 1
ATOM 1274 O O . ILE A 1 160 ? -6.145 4.648 -12.602 1 89.56 160 ILE A O 1
ATOM 1278 N N . ASN A 1 161 ? -5.379 4.59 -10.555 1 83.12 161 ASN A N 1
ATOM 1279 C CA . ASN A 1 161 ? -5.918 5.91 -10.25 1 83.12 161 ASN A CA 1
ATOM 1280 C C . ASN A 1 161 ? -4.922 7.016 -10.586 1 83.12 161 ASN A C 1
ATOM 1282 O O . ASN A 1 161 ? -5.25 8.203 -10.5 1 83.12 161 ASN A O 1
ATOM 1286 N N . LEU A 1 162 ? -3.711 6.609 -10.961 1 80.12 162 LEU A N 1
ATOM 1287 C CA . LEU A 1 162 ? -2.746 7.59 -11.445 1 80.12 162 LEU A CA 1
ATOM 1288 C C . LEU A 1 162 ? -3.123 8.086 -12.836 1 80.12 162 LEU A C 1
ATOM 1290 O O . LEU A 1 162 ? -3.664 7.324 -13.641 1 80.12 162 LEU A O 1
ATOM 1294 N N . PRO A 1 163 ? -2.971 9.328 -13.148 1 72.38 163 PRO A N 1
ATOM 1295 C CA . PRO A 1 163 ? -3.398 9.906 -14.43 1 72.38 163 PRO A CA 1
ATOM 1296 C C . PRO A 1 163 ? -2.711 9.25 -15.625 1 72.38 163 PRO A C 1
ATOM 1298 O O . PRO A 1 163 ? -3.328 9.086 -16.688 1 72.38 163 PRO A O 1
ATOM 1301 N N . ASP A 1 164 ? -1.54 8.922 -15.695 1 63 164 ASP A N 1
ATOM 1302 C CA . ASP A 1 164 ? -0.77 8.648 -16.906 1 63 164 ASP A CA 1
ATOM 1303 C C . ASP A 1 164 ? -0.682 7.145 -17.172 1 63 164 ASP A C 1
ATOM 1305 O O . ASP A 1 164 ? 0.06 6.707 -18.047 1 63 164 ASP A O 1
ATOM 1309 N N . HIS A 1 165 ? -1.598 6.379 -16.562 1 63.56 165 HIS A N 1
ATOM 1310 C CA . HIS A 1 165 ? -1.203 5.012 -16.875 1 63.56 165 HIS A CA 1
ATOM 1311 C C . HIS A 1 165 ? -2.266 4.316 -17.719 1 63.56 165 HIS A C 1
ATOM 1313 O O . HIS A 1 165 ? -3.439 4.277 -17.344 1 63.56 165 HIS A O 1
ATOM 1319 N N . ASN A 1 166 ? -2.109 4.055 -18.938 1 60.22 166 ASN A N 1
ATOM 1320 C CA . ASN A 1 166 ? -3.039 3.533 -19.922 1 60.22 166 ASN A CA 1
ATOM 1321 C C . ASN A 1 166 ? -3.01 2.01 -19.984 1 60.22 166 ASN A C 1
ATOM 1323 O O . ASN A 1 166 ? -3.932 1.383 -20.5 1 60.22 166 ASN A O 1
ATOM 1327 N N . ASN A 1 167 ? -2.004 1.49 -19.453 1 65.81 167 ASN A N 1
ATOM 1328 C CA . ASN A 1 167 ? -1.908 0.078 -19.797 1 65.81 167 ASN A CA 1
ATOM 1329 C C . ASN A 1 167 ? -1.979 -0.815 -18.562 1 65.81 167 ASN A C 1
ATOM 1331 O O . ASN A 1 167 ? -1.178 -1.739 -18.422 1 65.81 167 ASN A O 1
ATOM 1335 N N . LYS A 1 168 ? -3.119 -0.543 -18.047 1 83.31 168 LYS A N 1
ATOM 1336 C CA . LYS A 1 168 ? -3.287 -1.326 -16.812 1 83.31 168 LYS A CA 1
ATOM 1337 C C . LYS A 1 168 ? -4.258 -2.484 -17.047 1 83.31 168 LYS A C 1
ATOM 1339 O O . LYS A 1 168 ? -5.367 -2.285 -17.531 1 83.31 168 LYS A O 1
ATOM 1344 N N . SER A 1 169 ? -3.762 -3.668 -16.828 1 91.81 169 SER A N 1
ATOM 1345 C CA . SER A 1 169 ? -4.551 -4.875 -17.062 1 91.81 169 SER A CA 1
ATOM 1346 C C . SER A 1 169 ? -4.949 -5.539 -15.75 1 91.81 169 SER A C 1
ATOM 1348 O O . SER A 1 169 ? -4.105 -6.094 -15.047 1 91.81 169 SER A O 1
ATOM 1350 N N . LEU A 1 170 ? -6.27 -5.48 -15.539 1 95.81 170 LEU A N 1
ATOM 1351 C CA . LEU A 1 170 ? -6.773 -6.215 -14.383 1 95.81 170 LEU A CA 1
ATOM 1352 C C . LEU A 1 170 ? -6.551 -7.715 -14.547 1 95.81 170 LEU A C 1
ATOM 1354 O O . LEU A 1 170 ? -6.277 -8.422 -13.578 1 95.81 170 LEU A O 1
ATOM 1358 N N . LYS A 1 171 ? -6.668 -8.203 -15.766 1 96.62 171 LYS A N 1
ATOM 1359 C CA . LYS A 1 171 ? -6.434 -9.609 -16.062 1 96.62 171 LYS A CA 1
ATOM 1360 C C . LYS A 1 171 ? -5.02 -10.031 -15.664 1 96.62 171 LYS A C 1
ATOM 1362 O O . LYS A 1 171 ? -4.828 -11.07 -15.039 1 96.62 171 LYS A O 1
ATOM 1367 N N . ASN A 1 172 ? -3.98 -9.211 -16.078 1 97.31 172 ASN A N 1
ATOM 1368 C CA . ASN A 1 172 ? -2.604 -9.484 -15.672 1 97.31 172 ASN A CA 1
ATOM 1369 C C . ASN A 1 172 ? -2.463 -9.531 -14.156 1 97.31 172 ASN A C 1
ATOM 1371 O O . ASN A 1 172 ? -1.794 -10.414 -13.617 1 97.31 172 ASN A O 1
ATOM 1375 N N . GLN A 1 173 ? -3.115 -8.578 -13.461 1 97.5 173 GLN A N 1
ATOM 1376 C CA . GLN A 1 173 ? -3.045 -8.477 -12.008 1 97.5 173 GLN A CA 1
ATOM 1377 C C . GLN A 1 173 ? -3.609 -9.734 -11.344 1 97.5 173 GLN A C 1
ATOM 1379 O O . GLN A 1 173 ? -2.986 -10.305 -10.445 1 97.5 173 GLN A O 1
ATOM 1384 N N . ILE A 1 174 ? -4.762 -10.133 -11.82 1 98.06 174 ILE A N 1
ATOM 1385 C CA . ILE A 1 174 ? -5.418 -11.305 -11.258 1 98.06 174 ILE A CA 1
ATOM 1386 C C . ILE A 1 174 ? -4.562 -12.547 -11.5 1 98.06 174 ILE A C 1
ATOM 1388 O O . ILE A 1 174 ? -4.398 -13.383 -10.609 1 98.06 174 ILE A O 1
ATOM 1392 N N . THR A 1 175 ? -3.988 -12.664 -12.695 1 97.94 175 THR A N 1
ATOM 1393 C CA . THR A 1 175 ? -3.125 -13.789 -13.031 1 97.94 175 THR A CA 1
ATOM 1394 C C . THR A 1 175 ? -1.899 -13.82 -12.125 1 97.94 175 THR A C 1
ATOM 1396 O O . THR A 1 175 ? -1.518 -14.883 -11.625 1 97.94 175 THR A O 1
ATOM 1399 N N . LEU A 1 176 ? -1.306 -12.656 -11.922 1 98.56 176 LEU A N 1
ATOM 1400 C CA . LEU A 1 176 ? -0.135 -12.562 -11.055 1 98.56 176 LEU A CA 1
ATOM 1401 C C . LEU A 1 176 ? -0.47 -13.031 -9.641 1 98.56 176 LEU A C 1
ATOM 1403 O O . LEU A 1 176 ? 0.241 -13.859 -9.07 1 98.56 176 LEU A O 1
ATOM 1407 N N . VAL A 1 177 ? -1.568 -12.562 -9.078 1 98.81 177 VAL A N 1
ATOM 1408 C CA . VAL A 1 177 ? -1.911 -12.875 -7.691 1 98.81 177 VAL A CA 1
ATOM 1409 C C . VAL A 1 177 ? -2.291 -14.344 -7.578 1 98.81 177 VAL A C 1
ATOM 1411 O O . VAL A 1 177 ? -1.887 -15.023 -6.629 1 98.81 177 VAL A O 1
ATOM 1414 N N . TRP A 1 178 ? -3.059 -14.828 -8.531 1 98.75 178 TRP A N 1
ATOM 1415 C CA . TRP A 1 178 ? -3.443 -16.234 -8.492 1 98.75 178 TRP A CA 1
ATOM 1416 C C . TRP A 1 178 ? -2.215 -17.141 -8.555 1 98.75 178 TRP A C 1
ATOM 1418 O O . TRP A 1 178 ? -2.096 -18.094 -7.777 1 98.75 178 TRP A O 1
ATOM 1428 N N . ASP A 1 179 ? -1.287 -16.875 -9.516 1 98.5 17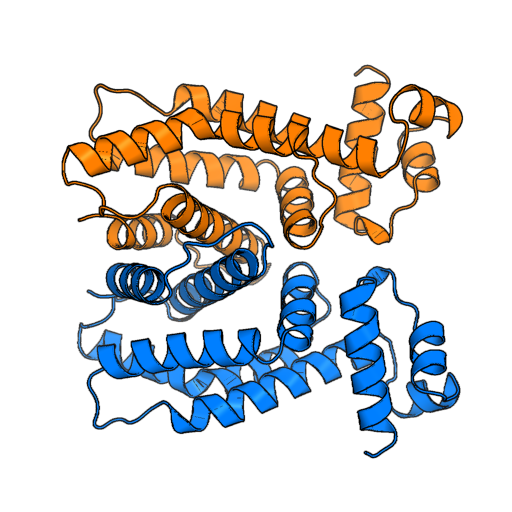9 ASP A N 1
ATOM 1429 C CA . ASP A 1 179 ? -0.086 -17.688 -9.664 1 98.5 179 ASP A CA 1
ATOM 1430 C C . ASP A 1 179 ? 0.768 -17.641 -8.398 1 98.5 179 ASP A C 1
ATOM 1432 O O . ASP A 1 179 ? 1.457 -18.609 -8.07 1 98.5 179 ASP A O 1
ATOM 1436 N N . ALA A 1 180 ? 0.718 -16.547 -7.699 1 98.75 180 ALA A N 1
ATOM 1437 C CA . ALA A 1 180 ? 1.446 -16.406 -6.441 1 98.75 180 ALA A CA 1
ATOM 1438 C C . ALA A 1 180 ? 0.897 -17.375 -5.391 1 98.75 180 ALA A C 1
ATOM 1440 O O . ALA A 1 180 ? 1.661 -18.047 -4.695 1 98.75 180 ALA A O 1
ATOM 1441 N N . ILE A 1 181 ? -0.443 -17.516 -5.289 1 98.56 181 ILE A N 1
ATOM 1442 C CA . ILE A 1 181 ? -1.013 -18.156 -4.113 1 98.56 181 ILE A CA 1
ATOM 1443 C C . ILE A 1 181 ? -1.337 -19.609 -4.43 1 98.56 181 ILE A C 1
ATOM 1445 O O . ILE A 1 181 ? -1.511 -20.438 -3.523 1 98.56 181 ILE A O 1
ATOM 1449 N N . LYS A 1 182 ? -1.448 -19.891 -5.703 1 98 182 LYS A N 1
ATOM 1450 C CA . LYS A 1 182 ? -1.816 -21.25 -6.059 1 98 182 LYS A CA 1
ATOM 1451 C C . LYS A 1 182 ? -0.702 -22.234 -5.703 1 98 182 LYS A C 1
ATOM 1453 O O . LYS A 1 182 ? 0.477 -21.875 -5.715 1 98 182 LYS A O 1
ATOM 1458 N N . GLU A 1 183 ? -1.03 -23.484 -5.375 1 95.06 183 GLU A N 1
ATOM 1459 C CA . GLU A 1 183 ? -0.067 -24.531 -5.078 1 95.06 183 GLU A CA 1
ATOM 1460 C C . GLU A 1 183 ? 0.651 -25 -6.344 1 95.06 183 GLU A C 1
ATOM 1462 O O . GLU A 1 183 ? 0.033 -25.125 -7.402 1 95.06 183 GLU A O 1
ATOM 1467 N N . MET B 1 1 ? 27.453 16.625 10.672 1 70.69 1 MET B N 1
ATOM 1468 C CA . MET B 1 1 ? 26.359 16.875 9.734 1 70.69 1 MET B CA 1
ATOM 1469 C C . MET B 1 1 ? 26.25 18.359 9.398 1 70.69 1 MET B C 1
ATOM 1471 O O . MET B 1 1 ? 26.391 19.203 10.273 1 70.69 1 MET B O 1
ATOM 1475 N N . ASN B 1 2 ? 26.141 18.641 8.07 1 88.62 2 ASN B N 1
ATOM 1476 C CA . ASN B 1 2 ? 25.938 20.047 7.703 1 88.62 2 ASN B CA 1
ATOM 1477 C C . ASN B 1 2 ? 24.484 20.469 7.934 1 88.62 2 ASN B C 1
ATOM 1479 O O . ASN B 1 2 ? 23.641 19.656 8.32 1 88.62 2 ASN B O 1
ATOM 1483 N N . LYS B 1 3 ? 24.234 21.719 7.891 1 90.19 3 LYS B N 1
ATOM 1484 C CA . LYS B 1 3 ? 22.938 22.297 8.211 1 90.19 3 LYS B CA 1
ATOM 1485 C C . LYS B 1 3 ? 21.812 21.656 7.395 1 90.19 3 LYS B C 1
ATOM 1487 O O . LYS B 1 3 ? 20.75 21.328 7.93 1 90.19 3 LYS B O 1
ATOM 1492 N N . LYS B 1 4 ? 22.062 21.453 6.191 1 91.94 4 LYS B N 1
ATOM 1493 C CA . LYS B 1 4 ? 21.078 20.859 5.293 1 91.94 4 LYS B CA 1
ATOM 1494 C C . LYS B 1 4 ? 20.688 19.453 5.758 1 91.94 4 LYS B C 1
ATOM 1496 O O . LYS B 1 4 ? 19.5 19.125 5.824 1 91.94 4 LYS B O 1
ATOM 1501 N N . GLU B 1 5 ? 21.688 18.656 6.141 1 91.25 5 GLU B N 1
ATOM 1502 C CA . GLU B 1 5 ? 21.453 17.281 6.609 1 91.25 5 GLU B CA 1
ATOM 1503 C C . GLU B 1 5 ? 20.688 17.266 7.922 1 91.25 5 GLU B C 1
ATOM 1505 O O . GLU B 1 5 ? 19.844 16.406 8.141 1 91.25 5 GLU B O 1
ATOM 1510 N N . THR B 1 6 ? 21 18.172 8.742 1 92.56 6 THR B N 1
ATOM 1511 C CA . THR B 1 6 ? 20.312 18.297 10.023 1 92.56 6 THR B CA 1
ATOM 1512 C C . THR B 1 6 ? 18.828 18.594 9.812 1 92.56 6 THR B C 1
ATOM 1514 O O . THR B 1 6 ? 17.969 18.031 10.5 1 92.56 6 THR B O 1
ATOM 1517 N N . ILE B 1 7 ? 18.609 19.438 8.883 1 93.75 7 ILE B N 1
ATOM 1518 C CA . ILE B 1 7 ? 17.234 19.812 8.562 1 93.75 7 ILE B CA 1
ATOM 1519 C C . ILE B 1 7 ? 16.5 18.594 8 1 93.75 7 ILE B C 1
ATOM 1521 O O . ILE B 1 7 ? 15.375 18.297 8.414 1 93.75 7 ILE B O 1
ATOM 1525 N N . LEU B 1 8 ? 17.156 17.891 7.09 1 91.75 8 LEU B N 1
ATOM 1526 C CA . LEU B 1 8 ? 16.531 16.719 6.477 1 91.75 8 LEU B CA 1
ATOM 1527 C C . LEU B 1 8 ? 16.203 15.664 7.531 1 91.75 8 LEU B C 1
ATOM 1529 O O . LEU B 1 8 ? 15.125 15.078 7.512 1 91.75 8 LEU B O 1
ATOM 1533 N N . LYS B 1 9 ? 17.141 15.5 8.43 1 91.19 9 LYS B N 1
ATOM 1534 C CA . LYS B 1 9 ? 16.953 14.516 9.492 1 91.19 9 LYS B CA 1
ATOM 1535 C C . LYS B 1 9 ? 15.797 14.906 10.414 1 91.19 9 LYS B C 1
ATOM 1537 O O . LYS B 1 9 ? 14.938 14.086 10.734 1 91.19 9 LYS B O 1
ATOM 1542 N N . ALA B 1 10 ? 15.75 16.094 10.844 1 93.19 10 ALA B N 1
ATOM 1543 C CA . ALA B 1 10 ? 14.68 16.609 11.688 1 93.19 10 ALA B CA 1
ATOM 1544 C C . ALA B 1 10 ? 13.328 16.5 10.992 1 93.19 10 ALA B C 1
ATOM 1546 O O . ALA B 1 10 ? 12.336 16.094 11.609 1 93.19 10 ALA B O 1
ATOM 1547 N N . ALA B 1 11 ? 13.328 16.906 9.727 1 91.56 11 ALA B N 1
ATOM 1548 C CA . ALA B 1 11 ? 12.102 16.828 8.938 1 91.56 11 ALA B CA 1
ATOM 1549 C C . ALA B 1 11 ? 11.602 15.398 8.836 1 91.56 11 ALA B C 1
ATOM 1551 O O . ALA B 1 11 ? 10.422 15.125 9.094 1 91.56 11 ALA B O 1
ATOM 1552 N N . LEU B 1 12 ? 12.516 14.523 8.469 1 90 12 LEU B N 1
ATOM 1553 C CA . LEU B 1 12 ? 12.156 13.117 8.328 1 90 12 LEU B CA 1
ATOM 1554 C C . LEU B 1 12 ? 11.508 12.594 9.609 1 90 12 LEU B C 1
ATOM 1556 O O . LEU B 1 12 ? 10.453 11.961 9.562 1 90 12 LEU B O 1
ATOM 1560 N N . GLU B 1 13 ? 12.055 12.875 10.734 1 90.44 13 GLU B N 1
ATOM 1561 C CA . GLU B 1 13 ? 11.555 12.414 12.031 1 90.44 13 GLU B CA 1
ATOM 1562 C C . GLU B 1 13 ? 10.164 12.984 12.312 1 90.44 13 GLU B C 1
ATOM 1564 O O . GLU B 1 13 ? 9.25 12.242 12.688 1 90.44 13 GLU B O 1
ATOM 1569 N N . LEU B 1 14 ? 9.984 14.203 12.062 1 89.88 14 LEU B N 1
ATOM 1570 C CA . LEU B 1 14 ? 8.727 14.867 12.383 1 89.88 14 LEU B CA 1
ATOM 1571 C C . LEU B 1 14 ? 7.629 14.453 11.406 1 89.88 14 LEU B C 1
ATOM 1573 O O . LEU B 1 14 ? 6.477 14.273 11.797 1 89.88 14 LEU B O 1
ATOM 1577 N N . LEU B 1 15 ? 7.988 14.406 10.156 1 85.75 15 LEU B N 1
ATOM 1578 C CA . LEU B 1 15 ? 7.016 14.047 9.133 1 85.75 15 LEU B CA 1
ATOM 1579 C C . LEU B 1 15 ? 6.5 12.625 9.352 1 85.75 15 LEU B C 1
ATOM 1581 O O . LEU B 1 15 ? 5.312 12.359 9.164 1 85.75 15 LEU B O 1
ATOM 1585 N N . VAL B 1 16 ? 7.371 11.758 9.727 1 84.81 16 VAL B N 1
ATOM 1586 C CA . VAL B 1 16 ? 6.973 10.383 9.984 1 84.81 16 VAL B CA 1
ATOM 1587 C C . VAL B 1 16 ? 6.117 10.32 11.25 1 84.81 16 VAL B C 1
ATOM 1589 O O . VAL B 1 16 ? 5.113 9.602 11.289 1 84.81 16 VAL B O 1
ATOM 1592 N N . GLU B 1 17 ? 6.484 11.055 12.227 1 82.06 17 GLU B N 1
ATOM 1593 C CA . GLU B 1 17 ? 5.793 11.039 13.516 1 82.06 17 GLU B CA 1
ATOM 1594 C C . GLU B 1 17 ? 4.414 11.68 13.406 1 82.06 17 GLU B C 1
ATOM 1596 O O . GLU B 1 17 ? 3.43 11.141 13.914 1 82.06 17 GLU B O 1
ATOM 1601 N N . ASN B 1 18 ? 4.363 12.82 12.688 1 78.75 18 ASN B N 1
ATOM 1602 C CA . ASN B 1 18 ? 3.154 13.641 12.742 1 78.75 18 ASN B CA 1
ATOM 1603 C C . ASN B 1 18 ? 2.365 13.555 11.438 1 78.75 18 ASN B C 1
ATOM 1605 O O . ASN B 1 18 ? 1.188 13.922 11.398 1 78.75 18 ASN B O 1
ATOM 1609 N N . GLY B 1 19 ? 2.992 13.117 10.461 1 80.19 19 GLY B N 1
ATOM 1610 C CA . GLY B 1 19 ? 2.369 13.141 9.148 1 80.19 19 GLY B CA 1
ATOM 1611 C C . GLY B 1 19 ? 2.828 14.312 8.289 1 80.19 19 GLY B C 1
ATOM 1612 O O . GLY B 1 19 ? 3.1 15.398 8.812 1 80.19 19 GLY B O 1
ATOM 1613 N N . ILE B 1 20 ? 2.867 14.195 7.047 1 78.25 20 ILE B N 1
ATOM 1614 C CA . ILE B 1 20 ? 3.396 15.164 6.09 1 78.25 20 ILE B CA 1
ATOM 1615 C C . ILE B 1 20 ? 2.527 16.422 6.094 1 78.25 20 ILE B C 1
ATOM 1617 O O . ILE B 1 20 ? 3.045 17.531 6.117 1 78.25 20 ILE B O 1
ATOM 1621 N N . HIS B 1 21 ? 1.257 16.25 6.137 1 76.62 21 HIS B N 1
ATOM 1622 C CA . HIS B 1 21 ? 0.351 17.391 6.062 1 76.62 21 HIS B CA 1
ATOM 1623 C C . HIS B 1 21 ? 0.298 18.125 7.395 1 76.62 21 HIS B C 1
ATOM 1625 O O . HIS B 1 21 ? 0.202 19.359 7.418 1 76.62 21 HIS B O 1
ATOM 1631 N N . ALA B 1 22 ? 0.515 17.453 8.359 1 78.31 22 ALA B N 1
ATOM 1632 C CA . ALA B 1 22 ? 0.289 18.016 9.688 1 78.31 22 ALA B CA 1
ATOM 1633 C C . ALA B 1 22 ? 1.562 18.641 10.242 1 78.31 22 ALA B C 1
ATOM 1635 O O . ALA B 1 22 ? 1.547 19.234 11.328 1 78.31 22 ALA B O 1
ATOM 1636 N N . THR B 1 23 ? 2.58 18.531 9.547 1 86.25 23 THR B N 1
ATOM 1637 C CA . THR B 1 23 ? 3.852 19.047 10.055 1 86.25 23 THR B CA 1
ATOM 1638 C C . THR B 1 23 ? 4.211 20.375 9.391 1 86.25 23 THR B C 1
ATOM 1640 O O . THR B 1 23 ? 4.547 20.406 8.203 1 86.25 23 THR B O 1
ATOM 1643 N N . PRO B 1 24 ? 4.117 21.375 10.133 1 92 24 PRO B N 1
ATOM 1644 C CA . PRO B 1 24 ? 4.516 22.656 9.539 1 92 24 PRO B CA 1
ATOM 1645 C C . PRO B 1 24 ? 6.031 22.844 9.484 1 92 24 PRO B C 1
ATOM 1647 O O . PRO B 1 24 ? 6.758 22.234 10.281 1 92 24 PRO B O 1
ATOM 1650 N N . VAL B 1 25 ? 6.441 23.734 8.578 1 93.25 25 VAL B N 1
ATOM 1651 C CA . VAL B 1 25 ? 7.863 24.016 8.406 1 93.25 25 VAL B CA 1
ATOM 1652 C C . VAL B 1 25 ? 8.438 24.625 9.68 1 93.25 25 VAL B C 1
ATOM 1654 O O . VAL B 1 25 ? 9.586 24.359 10.039 1 93.25 25 VAL B O 1
ATOM 1657 N N . SER B 1 26 ? 7.652 25.359 10.398 1 95.94 26 SER B N 1
ATOM 1658 C CA . SER B 1 26 ? 8.094 25.984 11.641 1 95.94 26 SER B CA 1
ATOM 1659 C C . SER B 1 26 ? 8.484 24.938 12.68 1 95.94 26 SER B C 1
ATOM 1661 O O . SER B 1 26 ? 9.453 25.125 13.422 1 95.94 26 SER B O 1
ATOM 1663 N N . ALA B 1 27 ? 7.793 23.844 12.75 1 95.38 27 ALA B N 1
ATOM 1664 C CA . ALA B 1 27 ? 8.109 22.766 13.672 1 95.38 27 ALA B CA 1
ATOM 1665 C C . ALA B 1 27 ? 9.422 22.078 13.289 1 95.38 27 ALA B C 1
ATOM 1667 O O . ALA B 1 27 ? 10.211 21.719 14.164 1 95.38 27 ALA B O 1
ATOM 1668 N N . ILE B 1 28 ? 9.625 21.922 12.031 1 95.25 28 ILE B N 1
ATOM 1669 C CA . ILE B 1 28 ? 10.867 21.328 11.531 1 95.25 28 ILE B CA 1
ATOM 1670 C C . ILE B 1 28 ? 12.047 22.219 11.914 1 95.25 28 ILE B C 1
ATOM 1672 O O . ILE B 1 28 ? 13.086 21.734 12.375 1 95.25 28 ILE B O 1
ATOM 1676 N N . ALA B 1 29 ? 11.859 23.547 11.688 1 96.38 29 ALA B N 1
ATOM 1677 C CA . ALA B 1 29 ? 12.898 24.516 12.031 1 96.38 29 ALA B CA 1
ATOM 1678 C C . ALA B 1 29 ? 13.266 24.406 13.508 1 96.38 29 ALA B C 1
ATOM 1680 O O . ALA B 1 29 ? 14.453 24.359 13.859 1 96.38 29 ALA B O 1
ATOM 1681 N N . LYS B 1 30 ? 12.273 24.344 14.281 1 96.75 30 LYS B N 1
ATOM 1682 C CA . LYS B 1 30 ? 12.477 24.219 15.719 1 96.75 30 LYS B CA 1
ATOM 1683 C C . LYS B 1 30 ? 13.234 22.953 16.078 1 96.75 30 LYS B C 1
ATOM 1685 O O . LYS B 1 30 ? 14.203 22.984 16.844 1 96.75 30 LYS B O 1
ATOM 1690 N N . LYS B 1 31 ? 12.875 21.875 15.562 1 94.25 31 LYS B N 1
ATOM 1691 C CA . LYS B 1 31 ? 13.516 20.594 15.852 1 94.25 31 LYS B CA 1
ATOM 1692 C C . LYS B 1 31 ? 14.969 20.594 15.367 1 94.25 31 LYS B C 1
ATOM 1694 O O . LYS B 1 31 ? 15.828 19.984 16 1 94.25 31 LYS B O 1
ATOM 1699 N N . ALA B 1 32 ? 15.133 21.219 14.234 1 94.81 32 ALA B N 1
ATOM 1700 C CA . ALA B 1 32 ? 16.469 21.266 13.648 1 94.81 32 ALA B CA 1
ATOM 1701 C C . ALA B 1 32 ? 17.312 22.344 14.312 1 94.81 32 ALA B C 1
ATOM 1703 O O . ALA B 1 32 ? 18.469 22.547 13.945 1 94.81 32 ALA B O 1
ATOM 1704 N N . ASN B 1 33 ? 16.719 23.047 15.234 1 95.88 33 ASN B N 1
ATOM 1705 C CA . ASN B 1 33 ? 17.406 24.125 15.938 1 95.88 33 ASN B CA 1
ATOM 1706 C C . ASN B 1 33 ? 17.938 25.172 14.977 1 95.88 33 ASN B C 1
ATOM 1708 O O . ASN B 1 33 ? 19.125 25.516 15.016 1 95.88 33 ASN B O 1
ATOM 1712 N N . THR B 1 34 ? 17.094 25.562 14.078 1 95.69 34 THR B N 1
ATOM 1713 C CA . THR B 1 34 ? 17.422 26.609 13.117 1 95.69 34 THR B CA 1
ATOM 1714 C C . THR B 1 34 ? 16.203 27.5 12.852 1 95.69 34 THR B C 1
ATOM 1716 O O . THR B 1 34 ? 15.117 27.234 13.359 1 95.69 34 THR B O 1
ATOM 1719 N N . GLY B 1 35 ? 16.406 28.625 12.234 1 93.81 35 GLY B N 1
ATOM 1720 C CA . GLY B 1 35 ? 15.32 29.531 11.906 1 93.81 35 GLY B CA 1
ATOM 1721 C C . GLY B 1 35 ? 14.625 29.172 10.602 1 93.81 35 GLY B C 1
ATOM 1722 O O . GLY B 1 35 ? 15.188 28.453 9.773 1 93.81 35 GLY B O 1
ATOM 1723 N N . MET B 1 36 ? 13.391 29.656 10.469 1 93.75 36 MET B N 1
ATOM 1724 C CA . MET B 1 36 ? 12.625 29.453 9.242 1 93.75 36 MET B CA 1
ATOM 1725 C C . MET B 1 36 ? 13.406 29.953 8.023 1 93.75 36 MET B C 1
ATOM 1727 O O . MET B 1 36 ? 13.383 29.328 6.965 1 93.75 36 MET B O 1
ATOM 1731 N N . GLY B 1 37 ? 14.078 31 8.188 1 94.19 37 GLY B N 1
ATOM 1732 C CA . GLY B 1 37 ? 14.867 31.562 7.102 1 94.19 37 GLY B CA 1
ATOM 1733 C C . GLY B 1 37 ? 15.945 30.625 6.598 1 94.19 37 GLY B C 1
ATOM 1734 O O . GLY B 1 37 ? 16.141 30.5 5.387 1 94.19 37 GLY B O 1
ATOM 1735 N N . THR B 1 38 ? 16.562 29.969 7.473 1 94.31 38 THR B N 1
ATOM 1736 C CA . THR B 1 38 ? 17.609 29.016 7.121 1 94.31 38 THR B CA 1
ATOM 1737 C C . THR B 1 38 ? 17.031 27.844 6.32 1 94.31 38 THR B C 1
ATOM 1739 O O . THR B 1 38 ? 17.609 27.422 5.32 1 94.31 38 THR B O 1
ATOM 1742 N N . ILE B 1 39 ? 15.883 27.344 6.73 1 95.19 39 ILE B N 1
ATOM 1743 C CA . ILE B 1 39 ? 15.25 26.234 6.02 1 95.19 39 ILE B CA 1
ATOM 1744 C C . ILE B 1 39 ? 14.93 26.656 4.59 1 95.19 39 ILE B C 1
ATOM 1746 O O . ILE B 1 39 ? 15.211 25.922 3.641 1 95.19 39 ILE B O 1
ATOM 1750 N N . TYR B 1 40 ? 14.477 27.859 4.461 1 94 40 TYR B N 1
ATOM 1751 C CA . TYR B 1 40 ? 14.023 28.328 3.156 1 94 40 TYR B CA 1
ATOM 1752 C C . TYR B 1 40 ? 15.203 28.688 2.268 1 94 40 TYR B C 1
ATOM 1754 O O . TYR B 1 40 ? 15.062 28.781 1.046 1 94 40 TYR B O 1
ATOM 1762 N N . ASN B 1 41 ? 16.359 28.891 2.842 1 95.12 41 ASN B N 1
ATOM 1763 C CA . ASN B 1 41 ? 17.578 29.031 2.059 1 95.12 41 ASN B CA 1
ATOM 1764 C C . ASN B 1 41 ? 17.938 27.75 1.317 1 95.12 41 ASN B C 1
ATOM 1766 O O . ASN B 1 41 ? 18.484 27.797 0.218 1 95.12 41 ASN B O 1
ATOM 1770 N N . TYR B 1 42 ? 17.516 26.672 1.911 1 93.19 42 TYR B N 1
ATOM 1771 C CA . TYR B 1 42 ? 17.859 25.375 1.327 1 93.19 42 TYR B CA 1
ATOM 1772 C C . TYR B 1 42 ? 16.703 24.812 0.515 1 93.19 42 TYR B C 1
ATOM 1774 O O . TYR B 1 42 ? 16.906 24.141 -0.497 1 93.19 42 TYR B O 1
ATOM 1782 N N . PHE B 1 43 ? 15.562 25.047 1.059 1 92.94 43 PHE B N 1
ATOM 1783 C CA . PHE B 1 43 ? 14.352 24.5 0.45 1 92.94 43 PHE B CA 1
ATOM 1784 C C . PHE B 1 43 ? 13.305 25.594 0.257 1 92.94 43 PHE B C 1
ATOM 1786 O O . PHE B 1 43 ? 12.773 26.125 1.23 1 92.94 43 PHE B O 1
ATOM 1793 N N . GLU B 1 44 ? 12.891 25.781 -0.935 1 92.38 44 GLU B N 1
ATOM 1794 C CA . GLU B 1 44 ? 12.023 26.906 -1.283 1 92.38 44 GLU B CA 1
ATOM 1795 C C . GLU B 1 44 ? 10.609 26.688 -0.75 1 92.38 44 GLU B C 1
ATOM 1797 O O . GLU B 1 44 ? 9.828 27.641 -0.639 1 92.38 44 GLU B O 1
ATOM 1802 N N . SER B 1 45 ? 10.305 25.438 -0.486 1 89.88 45 SER B N 1
ATOM 1803 C CA . SER B 1 45 ? 8.977 25.109 0.01 1 89.88 45 SER B CA 1
ATOM 1804 C C . SER B 1 45 ? 8.992 23.797 0.781 1 89.88 45 SER B C 1
ATOM 1806 O O . SER B 1 45 ? 9.984 23.062 0.754 1 89.88 45 SER B O 1
ATOM 1808 N N . LYS B 1 46 ? 7.949 23.562 1.41 1 89.44 46 LYS B N 1
ATOM 1809 C CA . LYS B 1 46 ? 7.789 22.266 2.074 1 89.44 46 LYS B CA 1
ATOM 1810 C C . LYS B 1 46 ? 7.863 21.125 1.071 1 89.44 46 LYS B C 1
ATOM 1812 O O . LYS B 1 46 ? 8.461 20.078 1.352 1 89.44 46 LYS B O 1
ATOM 1817 N N . GLU B 1 47 ? 7.285 21.328 -0.084 1 85.88 47 GLU B N 1
ATOM 1818 C CA . GLU B 1 47 ? 7.301 20.344 -1.147 1 85.88 47 GLU B CA 1
ATOM 1819 C C . GLU B 1 47 ? 8.727 20.047 -1.615 1 85.88 47 GLU B C 1
ATOM 1821 O O . GLU B 1 47 ? 9.086 18.891 -1.851 1 85.88 47 GLU B O 1
ATOM 1826 N N . ALA B 1 48 ? 9.469 21.062 -1.698 1 89.12 48 ALA B N 1
ATOM 1827 C CA . ALA B 1 48 ? 10.867 20.906 -2.088 1 89.12 48 ALA B CA 1
ATOM 1828 C C . ALA B 1 48 ? 11.641 20.094 -1.048 1 89.12 48 ALA B C 1
ATOM 1830 O O . ALA B 1 48 ? 12.492 19.281 -1.397 1 89.12 48 ALA B O 1
ATOM 1831 N N . LEU B 1 49 ? 11.344 20.391 0.179 1 91.44 49 LEU B N 1
ATOM 1832 C CA . LEU B 1 49 ? 11.961 19.656 1.282 1 91.44 49 LEU B CA 1
ATOM 1833 C C . LEU B 1 49 ? 11.578 18.188 1.234 1 91.44 49 LEU B C 1
ATOM 1835 O O . LEU B 1 49 ? 12.43 17.312 1.386 1 91.44 49 LEU B O 1
ATOM 1839 N N . ILE B 1 50 ? 10.352 17.875 0.987 1 88.5 50 ILE B N 1
ATOM 1840 C CA . ILE B 1 50 ? 9.836 16.516 0.894 1 88.5 50 ILE B CA 1
ATOM 1841 C C . ILE B 1 50 ? 10.516 15.781 -0.265 1 88.5 50 ILE B C 1
ATOM 1843 O O . ILE B 1 50 ? 10.945 14.633 -0.118 1 88.5 50 ILE B O 1
ATOM 1847 N N . ASN B 1 51 ? 10.609 16.438 -1.354 1 88.56 51 ASN B N 1
ATOM 1848 C CA . ASN B 1 51 ? 11.281 15.844 -2.506 1 88.56 51 ASN B CA 1
ATOM 1849 C C . ASN B 1 51 ? 12.75 15.562 -2.211 1 88.56 51 ASN B C 1
ATOM 1851 O O . ASN B 1 51 ? 13.297 14.555 -2.664 1 88.56 51 ASN B O 1
ATOM 1855 N N . ALA B 1 52 ? 13.344 16.453 -1.494 1 88.38 52 ALA B N 1
ATOM 1856 C CA . ALA B 1 52 ? 14.75 16.25 -1.147 1 88.38 52 ALA B CA 1
ATOM 1857 C C . ALA B 1 52 ? 14.93 15.016 -0.271 1 88.38 52 ALA B C 1
ATOM 1859 O O . ALA B 1 52 ? 15.906 14.273 -0.43 1 88.38 52 ALA B O 1
ATOM 1860 N N . ILE B 1 53 ? 14.062 14.812 0.662 1 89 53 ILE B N 1
ATOM 1861 C CA . ILE B 1 53 ? 14.109 13.633 1.513 1 89 53 ILE B CA 1
ATOM 1862 C C . ILE B 1 53 ? 13.93 12.375 0.662 1 89 53 ILE B C 1
ATOM 1864 O O . ILE B 1 53 ? 14.672 11.406 0.812 1 89 53 ILE B O 1
ATOM 1868 N N . TYR B 1 54 ? 12.922 12.422 -0.22 1 88.5 54 TYR B N 1
ATOM 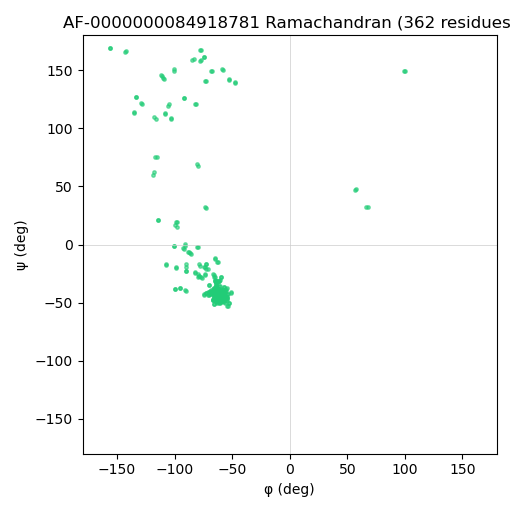1869 C CA . TYR B 1 54 ? 12.672 11.32 -1.142 1 88.5 54 TYR B CA 1
ATOM 1870 C C . TYR B 1 54 ? 13.938 10.961 -1.92 1 88.5 54 TYR B C 1
ATOM 1872 O O . TYR B 1 54 ? 14.32 9.789 -1.991 1 88.5 54 TYR B O 1
ATOM 1880 N N . VAL B 1 55 ? 14.555 11.969 -2.49 1 87.5 55 VAL B N 1
ATOM 1881 C CA . VAL B 1 55 ? 15.75 11.773 -3.305 1 87.5 55 VAL B CA 1
ATOM 1882 C C . VAL B 1 55 ? 16.859 11.18 -2.451 1 87.5 55 VAL B C 1
ATOM 1884 O O . VAL B 1 55 ? 17.547 10.242 -2.879 1 87.5 55 VAL B O 1
ATOM 1887 N N . ALA B 1 56 ? 17.031 11.672 -1.286 1 87 56 ALA B N 1
ATOM 1888 C CA . ALA B 1 56 ? 18.078 11.172 -0.393 1 87 56 ALA B CA 1
ATOM 1889 C C . ALA B 1 56 ? 17.875 9.695 -0.077 1 87 56 ALA B C 1
ATOM 1891 O O . ALA B 1 56 ? 18.812 8.914 -0.091 1 87 56 ALA B O 1
ATOM 1892 N N . ILE B 1 57 ? 16.656 9.328 0.243 1 87.56 57 ILE B N 1
ATOM 1893 C CA . ILE B 1 57 ? 16.328 7.941 0.556 1 87.56 57 ILE B CA 1
ATOM 1894 C C . ILE B 1 57 ? 16.609 7.059 -0.659 1 87.56 57 ILE B C 1
ATOM 1896 O O . ILE B 1 57 ? 17.219 5.988 -0.534 1 87.56 57 ILE B O 1
ATOM 1900 N N . LYS B 1 58 ? 16.156 7.504 -1.809 1 88.94 58 LYS B N 1
ATOM 1901 C CA . LYS B 1 58 ? 16.328 6.719 -3.025 1 88.94 58 LYS B CA 1
ATOM 1902 C C . LYS B 1 58 ? 17.812 6.57 -3.361 1 88.94 58 LYS B C 1
ATOM 1904 O O . LYS B 1 58 ? 18.234 5.535 -3.873 1 88.94 58 LYS B O 1
ATOM 1909 N N . GLU B 1 59 ? 18.547 7.633 -3.141 1 87.19 59 GLU B N 1
ATOM 1910 C CA . GLU B 1 59 ? 20 7.551 -3.365 1 87.19 59 GLU B CA 1
ATOM 1911 C C . GLU B 1 59 ? 20.641 6.531 -2.434 1 87.19 59 GLU B C 1
ATOM 1913 O O . GLU B 1 59 ? 21.531 5.789 -2.842 1 87.19 59 GLU B O 1
ATOM 1918 N N . GLU B 1 60 ? 20.25 6.516 -1.212 1 86.81 60 GLU B N 1
ATOM 1919 C CA . GLU B 1 60 ? 20.75 5.512 -0.274 1 86.81 60 GLU B CA 1
ATOM 1920 C C . GLU B 1 60 ? 20.328 4.105 -0.704 1 86.81 60 GLU B C 1
ATOM 1922 O O . GLU B 1 60 ? 21.125 3.166 -0.606 1 86.81 60 GLU B O 1
ATOM 1927 N N . GLU B 1 61 ? 19.062 3.982 -1.08 1 88.75 61 GLU B N 1
ATOM 1928 C CA . GLU B 1 61 ? 18.578 2.703 -1.59 1 88.75 61 GLU B CA 1
ATOM 1929 C C . GLU B 1 61 ? 19.422 2.232 -2.777 1 88.75 61 GLU B C 1
ATOM 1931 O O . GLU B 1 61 ? 19.781 1.056 -2.863 1 88.75 61 GLU B O 1
ATOM 1936 N N . LYS B 1 62 ? 19.688 3.168 -3.654 1 89.81 62 LYS B N 1
ATOM 1937 C CA . LYS B 1 62 ? 20.469 2.85 -4.84 1 89.81 62 LYS B CA 1
ATOM 1938 C C . LYS B 1 62 ? 21.844 2.301 -4.457 1 89.81 62 LYS B C 1
ATOM 1940 O O . LYS B 1 62 ? 22.328 1.355 -5.078 1 89.81 62 LYS B O 1
ATOM 1945 N N . LYS B 1 63 ? 22.5 2.896 -3.5 1 88.81 63 LYS B N 1
ATOM 1946 C CA . LYS B 1 63 ? 23.828 2.455 -3.062 1 88.81 63 LYS B CA 1
ATOM 1947 C C . LYS B 1 63 ? 23.797 0.991 -2.631 1 88.81 63 LYS B C 1
ATOM 1949 O O . LYS B 1 63 ? 24.734 0.24 -2.918 1 88.81 63 LYS B O 1
ATOM 1954 N N . VAL B 1 64 ? 22.766 0.654 -1.96 1 89.44 64 VAL B N 1
ATOM 1955 C CA . VAL B 1 64 ? 22.625 -0.715 -1.473 1 89.44 64 VAL B CA 1
ATOM 1956 C C . VAL B 1 64 ? 22.312 -1.649 -2.639 1 89.44 64 VAL B C 1
ATOM 1958 O O . VAL B 1 64 ? 22.859 -2.75 -2.727 1 89.44 64 VAL B O 1
ATOM 1961 N N . LEU B 1 65 ? 21.453 -1.238 -3.553 1 90.81 65 LEU B N 1
ATOM 1962 C CA . LEU B 1 65 ? 20.969 -2.076 -4.645 1 90.81 65 LEU B CA 1
ATOM 1963 C C . LEU B 1 65 ? 22.047 -2.27 -5.699 1 90.81 65 LEU B C 1
ATOM 1965 O O . LEU B 1 65 ? 22.047 -3.27 -6.422 1 90.81 65 LEU B O 1
ATOM 1969 N N . ASP B 1 66 ? 22.984 -1.3 -5.789 1 89.25 66 ASP B N 1
ATOM 1970 C CA . ASP B 1 66 ? 24.047 -1.368 -6.773 1 89.25 66 ASP B CA 1
ATOM 1971 C C . ASP B 1 66 ? 24.938 -2.594 -6.543 1 89.25 66 ASP B C 1
ATOM 1973 O O . ASP B 1 66 ? 25.641 -3.035 -7.449 1 89.25 66 ASP B O 1
ATOM 1977 N N . THR B 1 67 ? 24.828 -3.182 -5.418 1 88.25 67 THR B N 1
ATOM 1978 C CA . THR B 1 67 ? 25.688 -4.305 -5.082 1 88.25 67 THR B CA 1
ATOM 1979 C C . THR B 1 67 ? 24.953 -5.629 -5.273 1 88.25 67 THR B C 1
ATOM 1981 O O . THR B 1 67 ? 25.547 -6.703 -5.082 1 88.25 67 THR B O 1
ATOM 1984 N N . VAL B 1 68 ? 23.734 -5.633 -5.664 1 89.81 68 VAL B N 1
ATOM 1985 C CA . VAL B 1 68 ? 22.875 -6.809 -5.641 1 89.81 68 VAL B CA 1
ATOM 1986 C C . VAL B 1 68 ? 22.984 -7.559 -6.965 1 89.81 68 VAL B C 1
ATOM 1988 O O . VAL B 1 68 ? 23.047 -8.789 -6.988 1 89.81 68 VAL B O 1
ATOM 1991 N N . PHE B 1 69 ? 23.062 -6.863 -8.031 1 90.44 69 PHE B N 1
ATOM 1992 C CA . PHE B 1 69 ? 22.875 -7.469 -9.344 1 90.44 69 PHE B CA 1
ATOM 1993 C C . PHE B 1 69 ? 24.219 -7.918 -9.93 1 90.44 69 PHE B C 1
ATOM 1995 O O . PHE B 1 69 ? 25.219 -7.23 -9.781 1 90.44 69 PHE B O 1
ATOM 2002 N N . ASN B 1 70 ? 24.219 -9.078 -10.258 1 88.69 70 ASN B N 1
ATOM 2003 C CA . ASN B 1 70 ? 25.359 -9.773 -10.859 1 88.69 70 ASN B CA 1
ATOM 2004 C C . ASN B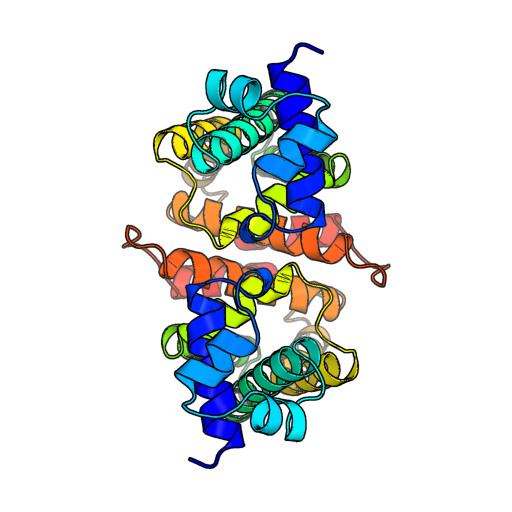 1 70 ? 24.938 -10.633 -12.047 1 88.69 70 ASN B C 1
ATOM 2006 O O . ASN B 1 70 ? 24.328 -11.688 -11.867 1 88.69 70 ASN B O 1
ATOM 2010 N N . ASN B 1 71 ? 25.375 -10.273 -13.219 1 86.94 71 ASN B N 1
ATOM 2011 C CA . ASN B 1 71 ? 24.906 -10.906 -14.453 1 86.94 71 ASN B CA 1
ATOM 2012 C C . ASN B 1 71 ? 25.312 -12.375 -14.516 1 86.94 71 ASN B C 1
ATOM 2014 O O . ASN B 1 71 ? 24.781 -13.133 -15.328 1 86.94 71 ASN B O 1
ATOM 2018 N N . ASP B 1 72 ? 26.188 -12.812 -13.648 1 91.38 72 ASP B N 1
ATOM 2019 C CA . ASP B 1 72 ? 26.656 -14.195 -13.648 1 91.38 72 ASP B CA 1
ATOM 2020 C C . ASP B 1 72 ? 25.703 -15.094 -12.844 1 91.38 72 ASP B C 1
ATOM 2022 O O . ASP B 1 72 ? 25.797 -16.312 -12.906 1 91.38 72 ASP B O 1
ATOM 2026 N N . LEU B 1 73 ? 24.766 -14.57 -12.164 1 94.25 73 LEU B N 1
ATOM 2027 C CA . LEU B 1 73 ? 23.828 -15.328 -11.344 1 94.25 73 LEU B CA 1
ATOM 2028 C C . LEU B 1 73 ? 22.484 -15.508 -12.07 1 94.25 73 LEU B C 1
ATOM 2030 O O . LEU B 1 73 ? 22.109 -14.664 -12.883 1 94.25 73 LEU B O 1
ATOM 2034 N N . PRO B 1 74 ? 21.781 -16.656 -11.789 1 96.44 74 PRO B N 1
ATOM 2035 C CA . PRO B 1 74 ? 20.438 -16.844 -12.352 1 96.44 74 PRO B CA 1
ATOM 2036 C C . PRO B 1 74 ? 19.469 -15.727 -11.969 1 96.44 74 PRO B C 1
ATOM 2038 O O . PRO B 1 74 ? 19.594 -15.156 -10.883 1 96.44 74 PRO B O 1
ATOM 2041 N N . VAL B 1 75 ? 18.562 -15.477 -12.812 1 97.25 75 VAL B N 1
ATOM 2042 C CA . VAL B 1 75 ? 17.578 -14.398 -12.656 1 97.25 75 VAL B CA 1
ATOM 2043 C C . VAL B 1 75 ? 16.859 -14.539 -11.32 1 97.25 75 VAL B C 1
ATOM 2045 O O . VAL B 1 75 ? 16.703 -13.57 -10.586 1 97.25 75 VAL B O 1
ATOM 2048 N N . LYS B 1 76 ? 16.438 -15.742 -11.008 1 97.81 76 LYS B N 1
ATOM 2049 C CA . LYS B 1 76 ? 15.695 -15.977 -9.773 1 97.81 76 LYS B CA 1
ATOM 2050 C C . LYS B 1 76 ? 16.516 -15.578 -8.555 1 97.81 76 LYS B C 1
ATOM 2052 O O . LYS B 1 76 ? 16.016 -14.93 -7.633 1 97.81 76 LYS B O 1
ATOM 2057 N N . ILE B 1 77 ? 17.766 -15.984 -8.5 1 97.38 77 ILE B N 1
ATOM 2058 C CA . ILE B 1 77 ? 18.641 -15.703 -7.375 1 97.38 77 ILE B CA 1
ATOM 2059 C C . ILE B 1 77 ? 18.828 -14.195 -7.223 1 97.38 77 ILE B C 1
ATOM 2061 O O . ILE B 1 77 ? 18.797 -13.672 -6.109 1 97.38 77 ILE B O 1
ATOM 2065 N N . GLN B 1 78 ? 19.047 -13.516 -8.32 1 96.94 78 GLN B N 1
ATOM 2066 C CA . GLN B 1 78 ? 19.203 -12.062 -8.297 1 96.94 78 GLN B CA 1
ATOM 2067 C C . GLN B 1 78 ? 17.922 -11.391 -7.785 1 96.94 78 GLN B C 1
ATOM 2069 O O . GLN B 1 78 ? 18 -10.43 -7.012 1 96.94 78 GLN B O 1
ATOM 2074 N N . PHE B 1 79 ? 16.797 -11.875 -8.203 1 97.94 79 PHE B N 1
ATOM 2075 C CA . PHE B 1 79 ? 15.523 -11.312 -7.77 1 97.94 79 PHE B CA 1
ATOM 2076 C C . PHE B 1 79 ? 15.344 -11.477 -6.262 1 97.94 79 PHE B C 1
ATOM 2078 O O . PHE B 1 79 ? 14.945 -10.531 -5.574 1 97.94 79 PHE B O 1
ATOM 2085 N N . GLU B 1 80 ? 15.609 -12.688 -5.801 1 97.88 80 GLU B N 1
ATOM 2086 C CA . GLU B 1 80 ? 15.477 -12.961 -4.375 1 97.88 80 GLU B CA 1
ATOM 2087 C C . GLU B 1 80 ? 16.391 -12.055 -3.553 1 97.88 80 GLU B C 1
ATOM 2089 O O . GLU B 1 80 ? 16.016 -11.578 -2.482 1 97.88 80 GLU B O 1
ATOM 2094 N N . LYS B 1 81 ? 17.578 -11.836 -4.023 1 96.56 81 LYS B N 1
ATOM 2095 C CA . LYS B 1 81 ? 18.516 -10.938 -3.352 1 96.56 81 LYS B CA 1
ATOM 2096 C C . LYS B 1 81 ? 18 -9.508 -3.354 1 96.56 81 LYS B C 1
ATOM 2098 O O . LYS B 1 81 ? 18.047 -8.82 -2.33 1 96.56 81 LYS B O 1
ATOM 2103 N N . TYR B 1 82 ? 17.531 -9.07 -4.555 1 97 82 TYR B N 1
ATOM 2104 C CA . TYR B 1 82 ? 16.953 -7.738 -4.68 1 97 82 TYR B CA 1
ATOM 2105 C C . TYR B 1 82 ? 15.836 -7.531 -3.668 1 97 82 TYR B C 1
ATOM 2107 O O . TYR B 1 82 ? 15.859 -6.57 -2.895 1 97 82 TYR B O 1
ATOM 2115 N N . TYR B 1 83 ? 14.883 -8.445 -3.656 1 97.88 83 TYR B N 1
ATOM 2116 C CA . TYR B 1 83 ? 13.711 -8.344 -2.795 1 97.88 83 TYR B CA 1
ATOM 2117 C C . TYR B 1 83 ? 14.117 -8.328 -1.324 1 97.88 83 TYR B C 1
ATOM 2119 O O . TYR B 1 83 ? 13.648 -7.48 -0.557 1 97.88 83 TYR B O 1
ATOM 2127 N N . THR B 1 84 ? 15.055 -9.195 -0.948 1 97.12 84 THR B N 1
ATOM 2128 C CA . THR B 1 84 ? 15.523 -9.312 0.428 1 97.12 84 THR B CA 1
ATOM 2129 C C . THR B 1 84 ? 16.219 -8.023 0.87 1 97.12 84 THR B C 1
ATOM 2131 O O . THR B 1 84 ? 15.953 -7.512 1.96 1 97.12 84 THR B O 1
ATOM 2134 N N . ILE B 1 85 ? 17.016 -7.496 0.045 1 95.25 85 ILE B N 1
ATOM 2135 C CA . ILE B 1 85 ? 17.828 -6.328 0.394 1 95.25 85 ILE B CA 1
ATOM 2136 C C . ILE B 1 85 ? 16.922 -5.109 0.555 1 95.25 85 ILE B C 1
ATOM 2138 O O . ILE B 1 85 ? 17.141 -4.277 1.437 1 95.25 85 ILE B O 1
ATOM 2142 N N . VAL B 1 86 ? 15.953 -4.961 -0.295 1 95.88 86 VAL B N 1
ATOM 2143 C CA . VAL B 1 86 ? 15.031 -3.842 -0.172 1 95.88 86 VAL B CA 1
ATOM 2144 C C . VAL B 1 86 ? 14.281 -3.936 1.154 1 95.88 86 VAL B C 1
ATOM 2146 O O . VAL B 1 86 ? 14.164 -2.945 1.88 1 95.88 86 VAL B O 1
ATOM 2149 N N . ILE B 1 87 ? 13.75 -5.18 1.468 1 95.94 87 ILE B N 1
ATOM 2150 C CA . ILE B 1 87 ? 13.047 -5.383 2.727 1 95.94 87 ILE B CA 1
ATOM 2151 C C . ILE B 1 87 ? 13.961 -5.047 3.896 1 95.94 87 ILE B C 1
ATOM 2153 O O . ILE B 1 87 ? 13.57 -4.332 4.82 1 95.94 87 ILE B O 1
ATOM 2157 N N . GLU B 1 88 ? 15.172 -5.508 3.857 1 94.06 88 GLU B N 1
ATOM 2158 C CA . GLU B 1 88 ? 16.141 -5.262 4.926 1 94.06 88 GLU B CA 1
ATOM 2159 C C . GLU B 1 88 ? 16.438 -3.773 5.059 1 94.06 88 GLU B C 1
ATOM 2161 O O . GLU B 1 88 ? 16.562 -3.252 6.168 1 94.06 88 GLU B O 1
ATOM 2166 N N . PHE B 1 89 ? 16.656 -3.123 3.951 1 92.12 89 PHE B N 1
ATOM 2167 C CA . PHE B 1 89 ? 16.969 -1.697 3.932 1 92.12 89 PHE B CA 1
ATOM 2168 C C . PHE B 1 89 ? 15.891 -0.903 4.672 1 92.12 89 PHE B C 1
ATOM 2170 O O . PHE B 1 89 ? 16.203 -0.098 5.551 1 92.12 89 PHE B O 1
ATOM 2177 N N . PHE B 1 90 ? 14.633 -1.163 4.395 1 92.69 90 PHE B N 1
ATOM 2178 C CA . PHE B 1 90 ? 13.547 -0.374 4.969 1 92.69 90 PHE B CA 1
ATOM 2179 C C . PHE B 1 90 ? 13.211 -0.857 6.375 1 92.69 90 PHE B C 1
ATOM 2181 O O . PHE B 1 90 ? 12.648 -0.11 7.176 1 92.69 90 PHE B O 1
ATOM 2188 N N . THR B 1 91 ? 13.539 -2.17 6.703 1 91.94 91 THR B N 1
ATOM 2189 C CA . THR B 1 91 ? 13.383 -2.65 8.07 1 91.94 91 THR B CA 1
ATOM 2190 C C . THR B 1 91 ? 14.422 -2.01 8.984 1 91.94 91 THR B C 1
ATOM 2192 O O . THR B 1 91 ? 14.141 -1.721 10.148 1 91.94 91 THR B O 1
ATOM 2195 N N . LYS B 1 92 ? 15.617 -1.774 8.445 1 90.5 92 LYS B N 1
ATOM 2196 C CA . LYS B 1 92 ? 16.703 -1.169 9.211 1 90.5 92 LYS B CA 1
ATOM 2197 C C . LYS B 1 92 ? 16.531 0.343 9.312 1 90.5 92 LYS B C 1
ATOM 2199 O O . LYS B 1 92 ? 17.062 0.976 10.227 1 90.5 92 LYS B O 1
ATOM 2204 N N . ASN B 1 93 ? 15.836 0.874 8.344 1 88.56 93 ASN B N 1
ATOM 2205 C CA . ASN B 1 93 ? 15.586 2.309 8.289 1 88.56 93 ASN B CA 1
ATOM 2206 C C . ASN B 1 93 ? 14.094 2.619 8.398 1 88.56 93 ASN B C 1
ATOM 2208 O O . ASN 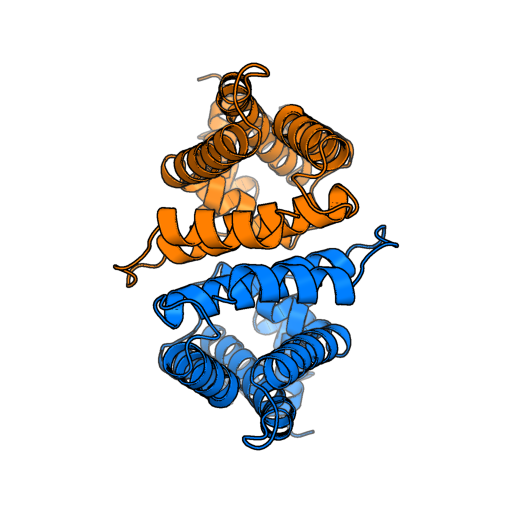B 1 93 ? 13.492 3.137 7.453 1 88.56 93 ASN B O 1
ATOM 2212 N N . LYS B 1 94 ? 13.57 2.51 9.578 1 85.62 94 LYS B N 1
ATOM 2213 C CA . LYS B 1 94 ? 12.133 2.578 9.812 1 85.62 94 LYS B CA 1
ATOM 2214 C C . LYS B 1 94 ? 11.586 3.961 9.469 1 85.62 94 LYS B C 1
ATOM 2216 O O . LYS B 1 94 ? 10.445 4.086 9.008 1 85.62 94 LYS B O 1
ATOM 2221 N N . LEU B 1 95 ? 12.398 4.992 9.641 1 82 95 LEU B N 1
ATOM 2222 C CA . LEU B 1 95 ? 11.969 6.348 9.312 1 82 95 LEU B CA 1
ATOM 2223 C C . LEU B 1 95 ? 11.812 6.52 7.805 1 82 95 LEU B C 1
ATOM 2225 O O . LEU B 1 95 ? 10.898 7.199 7.344 1 82 95 LEU B O 1
ATOM 2229 N N . TYR B 1 96 ? 12.797 5.91 7.07 1 87.12 96 TYR B N 1
ATOM 2230 C CA . TYR B 1 96 ? 12.672 5.949 5.617 1 87.12 96 TYR B CA 1
ATOM 2231 C C . TYR B 1 96 ? 11.375 5.301 5.16 1 87.12 96 TYR B C 1
ATOM 2233 O O . TYR B 1 96 ? 10.648 5.863 4.336 1 87.12 96 TYR B O 1
ATOM 2241 N N . PHE B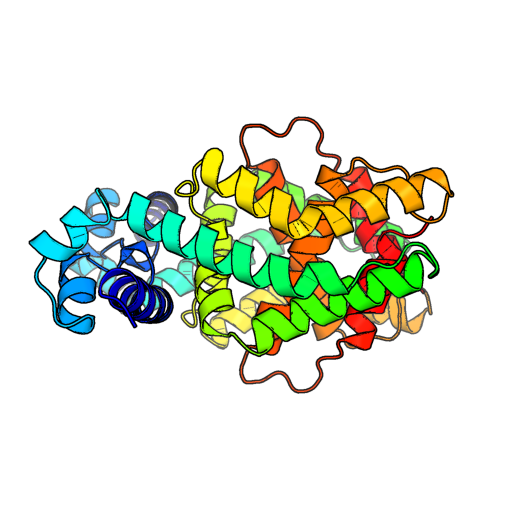 1 97 ? 11.047 4.195 5.762 1 88.5 97 PHE B N 1
ATOM 2242 C CA . PHE B 1 97 ? 9.82 3.504 5.383 1 88.5 97 PHE B CA 1
ATOM 2243 C C . PHE B 1 97 ? 8.594 4.34 5.734 1 88.5 97 PHE B C 1
ATOM 2245 O O . PHE B 1 97 ? 7.684 4.492 4.914 1 88.5 97 PHE B O 1
ATOM 2252 N N . GLY B 1 98 ? 8.578 4.777 7.008 1 83.44 98 GLY B N 1
ATOM 2253 C CA . GLY B 1 98 ? 7.457 5.605 7.418 1 83.44 98 GLY B CA 1
ATOM 2254 C C . GLY B 1 98 ? 7.195 6.77 6.48 1 83.44 98 GLY B C 1
ATOM 2255 O O . GLY B 1 98 ? 6.043 7.059 6.148 1 83.44 98 GLY B O 1
ATOM 2256 N N . PHE B 1 99 ? 8.25 7.43 6.004 1 82.5 99 PHE B N 1
ATOM 2257 C CA . PHE B 1 99 ? 8.156 8.555 5.09 1 82.5 99 PHE B CA 1
ATOM 2258 C C . PHE B 1 99 ? 7.621 8.109 3.732 1 82.5 99 PHE B C 1
ATOM 2260 O O . PHE B 1 99 ? 6.676 8.703 3.205 1 82.5 99 PHE B O 1
ATOM 2267 N N . MET B 1 100 ? 8.195 7.008 3.193 1 83.75 100 MET B N 1
ATOM 2268 C CA . MET B 1 100 ? 7.809 6.496 1.882 1 83.75 100 MET B CA 1
ATOM 2269 C C . MET B 1 100 ? 6.352 6.051 1.884 1 83.75 100 MET B C 1
ATOM 2271 O O . MET B 1 100 ? 5.633 6.262 0.907 1 83.75 100 MET B O 1
ATOM 2275 N N . ASP B 1 101 ? 5.941 5.402 2.918 1 83.75 101 ASP B N 1
ATOM 2276 C CA . ASP B 1 101 ? 4.586 4.879 3.059 1 83.75 101 ASP B CA 1
ATOM 2277 C C . ASP B 1 101 ? 3.559 6.012 3.037 1 83.75 101 ASP B C 1
ATOM 2279 O O . ASP B 1 101 ? 2.443 5.832 2.543 1 83.75 101 ASP B O 1
ATOM 2283 N N . GLN B 1 102 ? 3.9 7.152 3.502 1 76.25 102 GLN B N 1
ATOM 2284 C CA . GLN B 1 102 ? 3.006 8.305 3.545 1 76.25 102 GLN B CA 1
ATOM 2285 C C . GLN B 1 102 ? 2.926 8.992 2.184 1 76.25 102 GLN B C 1
ATOM 2287 O O . GLN B 1 102 ? 1.959 9.703 1.895 1 76.25 102 GLN B O 1
ATOM 2292 N N . LEU B 1 103 ? 3.975 8.922 1.306 1 74 103 LEU B N 1
ATOM 2293 C CA . LEU B 1 103 ? 4.043 9.602 0.018 1 74 103 LEU B CA 1
ATOM 2294 C C . LEU B 1 103 ? 3.131 8.93 -1.002 1 74 103 LEU B C 1
ATOM 2296 O O . LEU B 1 103 ? 2.777 9.531 -2.02 1 74 103 LEU B O 1
ATOM 2300 N N . GLN B 1 104 ? 2.727 7.742 -0.815 1 64.5 104 GLN B N 1
ATOM 2301 C CA . GLN B 1 104 ? 1.951 7.008 -1.809 1 64.5 104 GLN B CA 1
ATOM 2302 C C . GLN B 1 104 ? 0.642 7.723 -2.125 1 64.5 104 GLN B C 1
ATOM 2304 O O . GLN B 1 104 ? 0.172 7.695 -3.264 1 64.5 104 GLN B O 1
ATOM 2309 N N . ALA B 1 105 ? 0.168 8.391 -1.272 1 56.62 105 ALA B N 1
ATOM 2310 C CA . ALA B 1 105 ? -1.127 9.055 -1.414 1 56.62 105 ALA B CA 1
ATOM 2311 C C . ALA B 1 105 ? -0.955 10.516 -1.809 1 56.62 105 ALA B C 1
ATOM 2313 O O . ALA B 1 105 ? -1.927 11.273 -1.847 1 56.62 105 ALA B O 1
ATOM 2314 N N . SER B 1 106 ? 0.335 10.906 -2.303 1 58.72 106 SER B N 1
ATOM 2315 C CA . SER B 1 106 ? 0.498 12.352 -2.4 1 58.72 106 SER B CA 1
ATOM 2316 C C . SER B 1 106 ? 1.113 12.75 -3.738 1 58.72 106 SER B C 1
ATOM 2318 O O . SER B 1 106 ? 2.076 12.125 -4.195 1 58.72 106 SER B O 1
ATOM 2320 N N . PRO B 1 107 ? 0.542 13.578 -4.391 1 61.47 107 PRO B N 1
ATOM 2321 C CA . PRO B 1 107 ? 1.09 14.102 -5.645 1 61.47 107 PRO B CA 1
ATOM 2322 C C . PRO B 1 107 ? 2.27 15.047 -5.426 1 61.47 107 PRO B C 1
ATOM 2324 O O . PRO B 1 107 ? 2.494 15.961 -6.227 1 61.47 107 PRO B O 1
ATOM 2327 N N . ILE B 1 108 ? 3.066 14.922 -4.469 1 69.31 108 ILE B N 1
ATOM 2328 C CA . ILE B 1 108 ? 4.086 15.891 -4.082 1 69.31 108 ILE B CA 1
ATOM 2329 C C . ILE B 1 108 ? 5.391 15.586 -4.816 1 69.31 108 ILE B C 1
ATOM 2331 O O . ILE B 1 108 ? 6.176 16.5 -5.094 1 69.31 108 ILE B O 1
ATOM 2335 N N . ILE B 1 109 ? 5.605 14.414 -5.258 1 73.25 109 ILE B N 1
ATOM 2336 C CA . ILE B 1 109 ? 6.875 13.992 -5.832 1 73.25 109 ILE B CA 1
ATOM 2337 C C . ILE B 1 109 ? 6.953 14.43 -7.293 1 73.25 109 ILE B C 1
ATOM 2339 O O . ILE B 1 109 ? 6.102 14.062 -8.102 1 73.25 109 ILE B O 1
ATOM 2343 N N . THR B 1 110 ? 8.008 15.258 -7.598 1 74.25 110 THR B N 1
ATOM 2344 C CA . THR B 1 110 ? 8.18 15.828 -8.93 1 74.25 110 THR B CA 1
ATOM 2345 C C . THR B 1 110 ? 8.68 14.773 -9.914 1 74.25 110 THR B C 1
ATOM 2347 O O . THR B 1 110 ? 9.18 13.719 -9.5 1 74.25 110 THR B O 1
ATOM 2350 N N . ASN B 1 111 ? 8.508 15.055 -11.195 1 77.31 111 ASN B N 1
ATOM 2351 C CA . ASN B 1 111 ? 9.039 14.156 -12.219 1 77.31 111 ASN B CA 1
ATOM 2352 C C . ASN B 1 111 ? 10.547 13.961 -12.062 1 77.31 111 ASN B C 1
ATOM 2354 O O . ASN B 1 111 ? 11.062 12.859 -12.297 1 77.31 111 ASN B O 1
ATOM 2358 N N . GLU B 1 112 ? 11.211 15.055 -11.664 1 77 112 GLU B N 1
ATOM 2359 C CA . GLU B 1 112 ? 12.648 14.961 -11.438 1 77 112 GLU B CA 1
ATOM 2360 C C . GLU B 1 112 ? 12.969 13.969 -10.32 1 77 112 GLU B C 1
ATOM 2362 O O . GLU B 1 112 ? 13.883 13.148 -10.461 1 77 112 GLU B O 1
ATOM 2367 N N . SER B 1 113 ? 12.242 14.094 -9.25 1 77.75 113 SER B N 1
ATOM 2368 C CA . SER B 1 113 ? 12.453 13.188 -8.133 1 77.75 113 SER B CA 1
ATOM 2369 C C . SER B 1 113 ? 12.078 11.758 -8.5 1 77.75 113 SER B C 1
ATOM 2371 O O . SER B 1 113 ? 12.742 10.805 -8.086 1 77.75 113 SER B O 1
ATOM 2373 N N . LYS B 1 114 ? 11 11.578 -9.312 1 81.88 114 LYS B N 1
ATOM 2374 C CA . LYS B 1 114 ? 10.609 10.258 -9.789 1 81.88 114 LYS B CA 1
ATOM 2375 C C . LYS B 1 114 ? 11.711 9.617 -10.625 1 81.88 114 LYS B C 1
ATOM 2377 O O . LYS B 1 114 ? 11.922 8.406 -10.555 1 81.88 114 LYS B O 1
ATOM 2382 N N . SER B 1 115 ? 12.406 10.445 -11.367 1 84.69 115 SER B N 1
ATOM 2383 C CA . SER B 1 115 ? 13.516 9.938 -12.18 1 84.69 115 SER B CA 1
ATOM 2384 C C . SER B 1 115 ? 14.625 9.375 -11.305 1 84.69 115 SER B C 1
ATOM 2386 O O . SER B 1 115 ? 15.219 8.344 -11.633 1 84.69 115 SER B O 1
ATOM 2388 N N . VAL B 1 116 ? 14.867 10.008 -10.203 1 81.62 116 VAL B N 1
ATOM 2389 C CA . VAL B 1 116 ? 15.859 9.508 -9.25 1 81.62 116 VAL B CA 1
ATOM 2390 C C . VAL B 1 116 ? 15.398 8.172 -8.68 1 81.62 116 VAL B C 1
ATOM 2392 O O . VAL B 1 116 ? 16.203 7.246 -8.531 1 81.62 116 VAL B O 1
ATOM 2395 N N . GLY B 1 117 ? 14.125 8.117 -8.367 1 85.75 117 GLY B N 1
ATOM 2396 C CA . GLY B 1 117 ? 13.562 6.863 -7.891 1 85.75 117 GLY B CA 1
ATOM 2397 C C . GLY B 1 117 ? 13.711 5.727 -8.891 1 85.75 117 GLY B C 1
ATOM 2398 O O . GLY B 1 117 ? 14.078 4.609 -8.516 1 85.75 117 GLY B O 1
ATOM 2399 N N . TYR B 1 118 ? 13.461 6.035 -10.109 1 85.75 118 TYR B N 1
ATOM 2400 C CA . TYR B 1 118 ? 13.602 5.035 -11.164 1 85.75 118 TYR B CA 1
ATOM 2401 C C . TYR B 1 118 ? 15.055 4.602 -11.312 1 85.75 118 TYR B C 1
ATOM 2403 O O . TYR B 1 118 ? 15.336 3.424 -11.539 1 85.75 118 TYR B O 1
ATOM 2411 N N . ASN B 1 119 ? 15.906 5.57 -11.195 1 87.06 119 ASN B N 1
ATOM 2412 C CA . ASN B 1 119 ? 17.328 5.266 -11.289 1 87.06 119 ASN B CA 1
ATOM 2413 C C . ASN B 1 119 ? 17.781 4.355 -10.148 1 87.06 119 ASN B C 1
ATOM 2415 O O . ASN B 1 119 ? 18.688 3.525 -10.336 1 87.06 119 ASN B O 1
ATOM 2419 N N . ALA B 1 120 ? 17.156 4.523 -9.086 1 86.75 120 ALA B N 1
ATOM 2420 C CA . ALA B 1 120 ? 17.531 3.729 -7.918 1 86.75 120 ALA B CA 1
ATOM 2421 C C . ALA B 1 120 ? 17.25 2.248 -8.141 1 86.75 120 ALA B C 1
ATOM 2423 O O . ALA B 1 120 ? 17.922 1.382 -7.578 1 86.75 120 ALA B O 1
ATOM 2424 N N . ILE B 1 121 ? 16.266 1.918 -9.031 1 92.12 121 ILE B N 1
ATOM 2425 C CA . ILE B 1 121 ? 15.875 0.527 -9.227 1 92.12 121 ILE B CA 1
ATOM 2426 C C . ILE B 1 121 ? 16.219 0.081 -10.641 1 92.12 121 ILE B C 1
ATOM 2428 O O . ILE B 1 121 ? 15.617 -0.851 -11.18 1 92.12 121 ILE B O 1
ATOM 2432 N N . GLU B 1 122 ? 17.141 0.771 -11.289 1 92.19 122 GLU B N 1
ATOM 2433 C CA . GLU B 1 122 ? 17.531 0.46 -12.656 1 92.19 122 GLU B CA 1
ATOM 2434 C C . GLU B 1 122 ? 18 -0.987 -12.781 1 92.19 122 GLU B C 1
ATOM 2436 O O . GLU B 1 122 ? 17.766 -1.637 -13.805 1 92.19 122 GLU B O 1
ATOM 2441 N N . GLY B 1 123 ? 18.719 -1.479 -11.812 1 93.19 123 GLY B N 1
ATOM 2442 C CA . GLY B 1 123 ? 19.141 -2.869 -11.812 1 93.19 123 GLY B CA 1
ATOM 2443 C C . GLY B 1 123 ? 17.984 -3.848 -11.836 1 93.19 123 GLY B C 1
ATOM 2444 O O . GLY B 1 123 ? 18.031 -4.863 -12.531 1 93.19 123 GLY B O 1
ATOM 2445 N N . ALA B 1 124 ? 16.938 -3.588 -11.039 1 95.31 124 ALA B N 1
ATOM 2446 C CA . ALA B 1 124 ? 15.75 -4.43 -11.023 1 95.31 124 ALA B CA 1
ATOM 2447 C C . ALA B 1 124 ? 15.047 -4.418 -12.375 1 95.31 124 ALA B C 1
ATOM 2449 O O . ALA B 1 124 ? 14.578 -5.457 -12.844 1 95.31 124 ALA B O 1
ATOM 2450 N N . ILE B 1 125 ? 14.992 -3.266 -13 1 94.88 125 ILE B N 1
ATOM 2451 C CA . ILE B 1 125 ? 14.375 -3.123 -14.32 1 94.88 125 ILE B CA 1
ATOM 2452 C C . ILE B 1 125 ? 15.133 -3.965 -15.336 1 94.88 125 ILE B C 1
ATOM 2454 O O . ILE B 1 125 ? 14.523 -4.719 -16.109 1 94.88 125 ILE B O 1
ATOM 2458 N N . SER B 1 126 ? 16.422 -3.812 -15.297 1 95.62 126 SER B N 1
ATOM 2459 C CA . SER B 1 126 ? 17.266 -4.594 -16.203 1 95.62 126 SER B CA 1
ATOM 2460 C C . SER B 1 126 ? 17.078 -6.09 -15.969 1 95.62 126 SER B C 1
ATOM 2462 O O . SER B 1 126 ? 17.078 -6.871 -16.922 1 95.62 126 SER B O 1
ATOM 2464 N N . LEU B 1 127 ? 16.969 -6.48 -14.727 1 96.94 127 LEU B N 1
ATOM 2465 C CA . LEU B 1 127 ? 16.766 -7.887 -14.383 1 96.94 127 LEU B CA 1
ATOM 2466 C C . LEU B 1 127 ? 15.453 -8.398 -14.961 1 96.94 127 LEU B C 1
ATOM 2468 O O . LEU B 1 127 ? 15.391 -9.516 -15.477 1 96.94 127 LEU B O 1
ATOM 2472 N N . LEU B 1 128 ? 14.367 -7.617 -14.828 1 97.25 128 LEU B N 1
ATOM 2473 C CA . LEU B 1 128 ? 13.062 -7.988 -15.375 1 97.25 128 LEU B CA 1
ATOM 2474 C C . LEU B 1 128 ? 13.141 -8.164 -16.891 1 97.25 128 LEU B C 1
ATOM 2476 O O . LEU B 1 128 ? 12.578 -9.117 -17.438 1 97.25 128 LEU B O 1
ATOM 2480 N N . ILE B 1 129 ? 13.828 -7.238 -17.547 1 96.75 129 ILE B N 1
ATOM 2481 C CA . ILE B 1 129 ? 13.977 -7.301 -19 1 96.75 129 ILE B CA 1
ATOM 2482 C C . ILE B 1 129 ? 14.734 -8.57 -19.391 1 96.75 129 ILE B C 1
ATOM 2484 O O . ILE B 1 129 ? 14.305 -9.305 -20.281 1 96.75 129 ILE B O 1
ATOM 2488 N N . LYS B 1 130 ? 15.812 -8.797 -18.703 1 96.75 130 LYS B N 1
ATOM 2489 C CA . LYS B 1 130 ? 16.578 -10.023 -18.938 1 96.75 130 LYS B CA 1
ATOM 2490 C C . LYS B 1 130 ? 15.711 -11.258 -18.734 1 96.75 130 LYS B C 1
ATOM 2492 O O . LYS B 1 130 ? 15.719 -12.172 -19.547 1 96.75 130 LYS B O 1
ATOM 2497 N N . GLY B 1 131 ? 15.008 -11.305 -17.594 1 97.81 131 GLY B N 1
ATOM 2498 C CA . GLY B 1 131 ? 14.141 -12.438 -17.297 1 97.81 131 GLY B CA 1
ATOM 2499 C C . GLY B 1 131 ? 13.078 -12.672 -18.344 1 97.81 131 GLY B C 1
ATOM 2500 O O . GLY B 1 131 ? 12.766 -13.82 -18.672 1 97.81 131 GLY B O 1
ATOM 2501 N N . LYS B 1 132 ? 12.492 -11.648 -18.875 1 97.94 132 LYS B N 1
ATOM 2502 C CA . LYS B 1 132 ? 11.492 -11.766 -19.922 1 97.94 132 LYS B CA 1
ATOM 2503 C C . LYS B 1 132 ? 12.109 -12.297 -21.219 1 97.94 132 LYS B C 1
ATOM 2505 O O . LYS B 1 132 ? 11.547 -13.18 -21.859 1 97.94 132 LYS B O 1
ATOM 2510 N N . ASN B 1 133 ? 13.258 -11.797 -21.516 1 96.81 133 ASN B N 1
ATOM 2511 C CA . ASN B 1 133 ? 13.961 -12.227 -22.734 1 96.81 133 ASN B CA 1
ATOM 2512 C C . ASN B 1 133 ? 14.328 -13.703 -22.656 1 96.81 133 ASN B C 1
ATOM 2514 O O . ASN B 1 133 ? 14.344 -14.391 -23.688 1 96.81 133 ASN B O 1
ATOM 2518 N N . GLU B 1 134 ? 14.617 -14.172 -21.516 1 96.88 134 GLU B N 1
ATOM 2519 C CA . GLU B 1 134 ? 15.016 -15.562 -21.312 1 96.88 134 GLU B CA 1
ATOM 2520 C C . GLU B 1 134 ? 13.812 -16.453 -21.016 1 96.88 134 GLU B C 1
ATOM 2522 O O . GLU B 1 134 ? 13.969 -17.625 -20.688 1 96.88 134 GLU B O 1
ATOM 2527 N N . HIS B 1 135 ? 12.625 -15.922 -20.953 1 97.69 135 HIS B N 1
ATOM 2528 C CA . HIS B 1 135 ? 11.367 -16.625 -20.734 1 97.69 135 HIS B CA 1
ATOM 2529 C C . HIS B 1 135 ? 11.297 -17.203 -19.328 1 97.69 135 HIS B C 1
ATOM 2531 O O . HIS B 1 135 ? 10.773 -18.297 -19.125 1 97.69 135 HIS B O 1
ATOM 2537 N N . ILE B 1 136 ? 11.906 -16.516 -18.469 1 98.06 136 ILE B N 1
ATOM 2538 C CA . ILE B 1 136 ? 11.883 -16.875 -17.062 1 98.06 136 ILE B CA 1
ATOM 2539 C C . ILE B 1 136 ? 10.789 -16.094 -16.344 1 98.06 136 ILE B C 1
ATOM 2541 O O . ILE B 1 136 ? 10.125 -16.609 -15.438 1 98.06 136 ILE B O 1
ATOM 2545 N N . ILE B 1 137 ? 10.602 -14.844 -16.734 1 98.38 137 ILE B N 1
ATOM 2546 C CA . ILE B 1 137 ? 9.594 -13.945 -16.172 1 98.38 137 ILE B CA 1
ATOM 2547 C C . ILE B 1 137 ? 8.492 -13.695 -17.203 1 98.38 137 ILE B C 1
ATOM 2549 O O . ILE B 1 137 ? 8.766 -13.586 -18.406 1 98.38 137 ILE B O 1
ATOM 2553 N N . LYS B 1 138 ? 7.285 -13.602 -16.75 1 98.25 138 LYS B N 1
ATOM 2554 C CA . LYS B 1 138 ? 6.133 -13.352 -17.609 1 98.25 138 LYS B CA 1
ATOM 2555 C C . LYS B 1 138 ? 6.355 -12.117 -18.469 1 98.25 138 LYS B C 1
ATOM 2557 O O . LYS B 1 138 ? 6.898 -11.109 -18.016 1 98.25 138 LYS B O 1
ATOM 2562 N N . ASN B 1 139 ? 5.852 -12.266 -19.719 1 97.06 139 ASN B N 1
ATOM 2563 C CA . ASN B 1 139 ? 5.965 -11.141 -20.641 1 97.06 139 ASN B CA 1
ATOM 2564 C C . ASN B 1 139 ? 4.887 -10.094 -20.391 1 97.06 139 ASN B C 1
ATOM 2566 O O . ASN B 1 139 ? 4.008 -9.883 -21.219 1 97.06 139 ASN B O 1
ATOM 2570 N N . ILE B 1 140 ? 4.969 -9.422 -19.297 1 96.5 140 ILE B N 1
ATOM 2571 C CA . ILE B 1 140 ? 4.117 -8.328 -18.844 1 96.5 140 ILE B CA 1
ATOM 2572 C C . ILE B 1 140 ? 4.91 -7.023 -18.828 1 96.5 140 ILE B C 1
ATOM 2574 O O . ILE B 1 140 ? 6.129 -7.031 -18.656 1 96.5 140 ILE B O 1
ATOM 2578 N N . ASP B 1 141 ? 4.27 -5.953 -19.125 1 95.19 141 ASP B N 1
ATOM 2579 C CA . ASP B 1 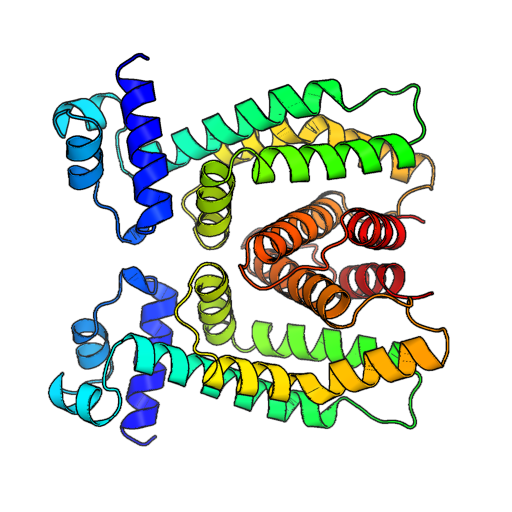141 ? 4.895 -4.633 -19.141 1 95.19 141 ASP B CA 1
ATOM 2580 C C . ASP B 1 141 ? 5.719 -4.402 -17.875 1 95.19 141 ASP B C 1
ATOM 2582 O O . ASP B 1 141 ? 5.289 -4.762 -16.781 1 95.19 141 ASP B O 1
ATOM 2586 N N . ASN B 1 142 ? 6.922 -3.771 -18.016 1 94.44 142 ASN B N 1
ATOM 2587 C CA . ASN B 1 142 ? 7.824 -3.561 -16.891 1 94.44 142 ASN B CA 1
ATOM 2588 C C . ASN B 1 142 ? 7.16 -2.74 -15.781 1 94.44 142 ASN B C 1
ATOM 2590 O O . ASN B 1 142 ? 7.32 -3.041 -14.602 1 94.44 142 ASN B O 1
ATOM 2594 N N . ASP B 1 143 ? 6.426 -1.7 -16.172 1 92.69 143 ASP B N 1
ATOM 2595 C CA . ASP B 1 143 ? 5.785 -0.849 -15.164 1 92.69 143 ASP B CA 1
ATOM 2596 C C . ASP B 1 143 ? 4.75 -1.628 -14.359 1 92.69 143 ASP B C 1
ATOM 2598 O O . ASP B 1 143 ? 4.578 -1.392 -13.164 1 92.69 143 ASP B O 1
ATOM 2602 N N . GLU B 1 144 ? 4.059 -2.553 -15 1 94.38 144 GLU B N 1
ATOM 2603 C CA . GLU B 1 144 ? 3.082 -3.4 -14.32 1 94.38 144 GLU B CA 1
ATOM 2604 C C . GLU B 1 144 ? 3.76 -4.316 -13.312 1 94.38 144 GLU B C 1
ATOM 2606 O O . GLU B 1 144 ? 3.285 -4.461 -12.18 1 94.38 144 GLU B O 1
ATOM 2611 N N . LEU B 1 145 ? 4.852 -4.887 -13.742 1 97.12 145 LEU B N 1
ATOM 2612 C CA . LEU B 1 145 ? 5.574 -5.789 -12.844 1 97.12 145 LEU B CA 1
ATOM 2613 C C . LEU B 1 145 ? 6.168 -5.023 -11.664 1 97.12 145 LEU B C 1
ATOM 2615 O O . LEU B 1 145 ? 6.141 -5.504 -10.531 1 97.12 145 LEU B O 1
ATOM 2619 N N . LEU B 1 146 ? 6.73 -3.859 -11.992 1 95.12 146 LEU B N 1
ATOM 2620 C CA . LEU B 1 146 ? 7.352 -3.055 -10.945 1 95.12 146 LEU B CA 1
ATOM 2621 C C . LEU B 1 146 ? 6.312 -2.596 -9.93 1 95.12 146 LEU B C 1
ATOM 2623 O O . LEU B 1 146 ? 6.582 -2.576 -8.727 1 95.12 146 LEU B O 1
ATOM 2627 N N . GLN B 1 147 ? 5.18 -2.182 -10.414 1 93.25 147 GLN B N 1
ATOM 2628 C CA . GLN B 1 147 ? 4.098 -1.81 -9.516 1 93.25 147 GLN B CA 1
ATOM 2629 C C . GLN B 1 147 ? 3.711 -2.975 -8.602 1 93.25 147 GLN B C 1
ATOM 2631 O O . GLN B 1 147 ? 3.506 -2.791 -7.402 1 93.25 147 GLN B O 1
ATOM 2636 N N . PHE B 1 148 ? 3.537 -4.172 -9.172 1 97.19 148 PHE B N 1
ATOM 2637 C CA . PHE B 1 148 ? 3.15 -5.363 -8.422 1 97.19 148 PHE B CA 1
ATOM 2638 C C . PHE B 1 148 ? 4.195 -5.703 -7.367 1 97.19 148 PHE B C 1
ATOM 2640 O O . PHE B 1 148 ? 3.857 -5.91 -6.199 1 97.19 148 PHE B O 1
ATOM 2647 N N . ILE B 1 149 ? 5.488 -5.758 -7.797 1 98.06 149 ILE B N 1
ATOM 2648 C CA . ILE B 1 149 ? 6.594 -6.09 -6.906 1 98.06 149 ILE B CA 1
ATOM 2649 C C . ILE B 1 149 ? 6.711 -5.027 -5.812 1 98.06 149 ILE B C 1
ATOM 2651 O O . ILE B 1 149 ? 6.777 -5.355 -4.625 1 98.06 149 ILE B O 1
ATOM 2655 N N . GLY B 1 150 ? 6.723 -3.775 -6.234 1 96.12 150 GLY B N 1
ATOM 2656 C CA . GLY B 1 150 ? 6.789 -2.689 -5.273 1 96.12 150 GLY B CA 1
ATOM 2657 C C . GLY B 1 150 ? 5.633 -2.684 -4.293 1 96.12 150 GLY B C 1
ATOM 2658 O O . GLY B 1 150 ? 5.816 -2.42 -3.104 1 96.12 150 GLY B O 1
ATOM 2659 N N . GLY B 1 151 ? 4.426 -2.906 -4.824 1 95.56 151 GLY B N 1
ATOM 2660 C CA . GLY B 1 151 ? 3.264 -3.012 -3.955 1 95.56 151 GLY B CA 1
ATOM 2661 C C . GLY B 1 151 ? 3.391 -4.113 -2.92 1 95.56 151 GLY B C 1
ATOM 2662 O O . GLY B 1 151 ? 3.006 -3.936 -1.763 1 95.56 151 GLY B O 1
ATOM 2663 N N . SER B 1 152 ? 3.889 -5.238 -3.318 1 97.62 152 SER B N 1
ATOM 2664 C CA . SER B 1 152 ? 4.074 -6.348 -2.393 1 97.62 152 SER B CA 1
ATOM 2665 C C . SER B 1 152 ? 5.109 -6.012 -1.322 1 97.62 152 SER B C 1
ATOM 2667 O O . SER B 1 152 ? 4.973 -6.422 -0.168 1 97.62 152 SER B O 1
ATOM 2669 N N . ILE B 1 153 ? 6.156 -5.301 -1.685 1 96.56 153 ILE B N 1
ATOM 2670 C CA . ILE B 1 153 ? 7.18 -4.879 -0.734 1 96.56 153 ILE B CA 1
ATOM 2671 C C . ILE B 1 153 ? 6.562 -3.951 0.311 1 96.56 153 ILE B C 1
ATOM 2673 O O . ILE B 1 153 ? 6.723 -4.168 1.514 1 96.56 153 ILE B O 1
ATOM 2677 N N . LEU B 1 154 ? 5.844 -3.006 -0.187 1 93.31 154 LEU B N 1
ATOM 2678 C CA . LEU B 1 154 ? 5.227 -2.031 0.708 1 93.31 154 LEU B CA 1
ATOM 2679 C C . LEU B 1 154 ? 4.25 -2.711 1.661 1 93.31 154 LEU B C 1
ATOM 2681 O O . LEU B 1 154 ? 4.254 -2.434 2.863 1 93.31 154 LEU B O 1
ATOM 2685 N N . SER B 1 155 ? 3.428 -3.527 1.118 1 93.75 155 SER B N 1
ATOM 2686 C CA . SER B 1 155 ? 2.439 -4.223 1.936 1 93.75 155 SER B CA 1
ATOM 2687 C C . SER B 1 155 ? 3.113 -5.09 2.996 1 93.75 155 SER B C 1
ATOM 2689 O O . SER B 1 155 ? 2.68 -5.113 4.152 1 93.75 155 SER B O 1
ATOM 2691 N N . TYR B 1 156 ? 4.125 -5.801 2.652 1 95.25 156 TYR B N 1
ATOM 2692 C CA . TYR B 1 156 ? 4.836 -6.66 3.592 1 95.25 156 TYR B CA 1
ATOM 2693 C C . TYR B 1 156 ? 5.496 -5.836 4.691 1 95.25 156 TYR B C 1
ATOM 2695 O O . TYR B 1 156 ? 5.434 -6.195 5.867 1 95.25 156 TYR B O 1
ATOM 2703 N N . LEU B 1 157 ? 6.102 -4.75 4.316 1 93.19 157 LEU B N 1
ATOM 2704 C CA . LEU B 1 157 ? 6.766 -3.881 5.277 1 93.19 157 LEU B CA 1
ATOM 2705 C C . LEU B 1 157 ? 5.762 -3.295 6.266 1 93.19 157 LEU B C 1
ATOM 2707 O O . LEU B 1 157 ? 6.043 -3.209 7.465 1 93.19 157 LEU B O 1
ATOM 2711 N N . ARG B 1 158 ? 4.633 -2.883 5.773 1 89.62 158 ARG B N 1
ATOM 2712 C CA . ARG B 1 158 ? 3.584 -2.391 6.66 1 89.62 158 ARG B CA 1
ATOM 2713 C C . ARG B 1 158 ? 3.174 -3.459 7.668 1 89.62 158 ARG B C 1
ATOM 2715 O O . ARG B 1 158 ? 2.986 -3.164 8.852 1 89.62 158 ARG B O 1
ATOM 2722 N N . TRP B 1 159 ? 3.074 -4.617 7.148 1 89.75 159 TRP B N 1
ATOM 2723 C CA . TRP B 1 159 ? 2.602 -5.738 7.957 1 89.75 159 TRP B CA 1
ATOM 2724 C C . TRP B 1 159 ? 3.602 -6.07 9.062 1 89.75 159 TRP B C 1
ATOM 2726 O O . TRP B 1 159 ? 3.221 -6.258 10.219 1 89.75 159 TRP B O 1
ATOM 2736 N N . ILE B 1 160 ? 4.852 -6.172 8.727 1 89.62 160 ILE B N 1
ATOM 2737 C CA . ILE B 1 160 ? 5.848 -6.613 9.703 1 89.62 160 ILE B CA 1
ATOM 2738 C C . ILE B 1 160 ? 6.098 -5.504 10.727 1 89.62 160 ILE B C 1
ATOM 2740 O O . ILE B 1 160 ? 6.676 -5.75 11.781 1 89.62 160 ILE B O 1
ATOM 2744 N N . ASN B 1 161 ? 5.711 -4.352 10.422 1 83.06 161 ASN B N 1
ATOM 2745 C CA . ASN B 1 161 ? 5.883 -3.238 11.344 1 83.06 161 ASN B CA 1
ATOM 2746 C C . ASN B 1 161 ? 4.699 -3.111 12.297 1 83.06 161 ASN B C 1
ATOM 2748 O O . ASN B 1 161 ? 4.727 -2.301 13.227 1 83.06 161 ASN B O 1
ATOM 2752 N N . LEU B 1 162 ? 3.666 -3.922 12.07 1 80.19 162 LEU B N 1
ATOM 2753 C CA . LEU B 1 162 ? 2.557 -3.977 13.016 1 80.19 162 LEU B CA 1
ATOM 2754 C C . LEU B 1 162 ? 2.965 -4.715 14.289 1 80.19 162 LEU B C 1
ATOM 2756 O O . LEU B 1 162 ? 3.76 -5.656 14.234 1 80.19 162 LEU B O 1
ATOM 2760 N N . PRO B 1 163 ? 2.562 -4.289 15.453 1 72.31 163 PRO B N 1
ATOM 2761 C CA . PRO B 1 163 ? 2.984 -4.883 16.719 1 72.31 163 PRO B CA 1
ATOM 2762 C C . PRO B 1 163 ? 2.602 -6.355 16.844 1 72.31 163 PRO B C 1
ATOM 2764 O O . PRO B 1 163 ? 3.352 -7.145 17.422 1 72.31 163 PRO B O 1
ATOM 2767 N N . ASP B 1 164 ? 1.56 -6.848 16.469 1 63.16 164 ASP B N 1
ATOM 2768 C CA . ASP B 1 164 ? 1.007 -8.133 16.875 1 63.16 164 ASP B CA 1
ATOM 2769 C C . ASP B 1 164 ? 1.313 -9.219 15.852 1 63.16 164 ASP B C 1
ATOM 2771 O O . ASP B 1 164 ? 0.795 -10.336 15.953 1 63.16 164 ASP B O 1
ATOM 2775 N N . HIS B 1 165 ? 2.326 -8.969 15.016 1 63.62 165 HIS B N 1
ATOM 2776 C CA . HIS B 1 165 ? 2.322 -10.094 14.094 1 63.62 165 HIS B CA 1
ATOM 2777 C C . HIS B 1 165 ? 3.621 -10.891 14.18 1 63.62 165 HIS B C 1
ATOM 2779 O O . HIS B 1 165 ? 4.711 -10.32 14.094 1 63.62 165 HIS B O 1
ATOM 2785 N N . ASN B 1 166 ? 3.676 -12.031 14.672 1 60.09 166 ASN B N 1
ATOM 2786 C CA . ASN B 1 166 ? 4.82 -12.891 14.977 1 60.09 166 ASN B CA 1
ATOM 2787 C C . ASN B 1 166 ? 5.172 -13.789 13.789 1 60.09 166 ASN B C 1
ATOM 2789 O O . ASN B 1 166 ? 6.281 -14.32 13.727 1 60.09 166 ASN B O 1
ATOM 2793 N N . ASN B 1 167 ? 4.254 -13.914 12.961 1 65.69 167 ASN B N 1
ATOM 2794 C CA . ASN B 1 167 ? 4.562 -15.008 12.039 1 65.69 167 ASN B CA 1
ATOM 2795 C C . ASN B 1 167 ? 4.68 -14.508 10.602 1 65.69 167 ASN B C 1
ATOM 2797 O O . ASN B 1 167 ? 4.07 -15.078 9.695 1 65.69 167 ASN B O 1
ATOM 2801 N N . LYS B 1 168 ? 5.684 -13.688 10.664 1 83.44 168 LYS B N 1
ATOM 2802 C CA . LYS B 1 168 ? 5.887 -13.117 9.336 1 83.44 168 LYS B CA 1
ATOM 2803 C C . LYS B 1 168 ? 7.113 -13.719 8.656 1 83.44 168 LYS B C 1
ATOM 2805 O O . LYS B 1 168 ? 8.211 -13.703 9.219 1 83.44 168 LYS B O 1
ATOM 2810 N N . SER B 1 169 ? 6.879 -14.352 7.516 1 91.75 169 SER B N 1
ATOM 2811 C CA . SER B 1 169 ? 7.945 -15.039 6.793 1 91.75 169 SER B CA 1
ATOM 2812 C C . SER B 1 169 ? 8.328 -14.289 5.527 1 91.75 169 SER B C 1
ATOM 2814 O O . SER B 1 169 ? 7.559 -14.25 4.562 1 91.75 169 SER B O 1
ATOM 2816 N N . LEU B 1 170 ? 9.547 -13.781 5.59 1 95.81 170 LEU B N 1
ATOM 2817 C CA . LEU B 1 170 ? 10.07 -13.172 4.375 1 95.81 170 LEU B CA 1
ATOM 2818 C C . LEU B 1 170 ? 10.227 -14.211 3.266 1 95.81 170 LEU B C 1
ATOM 2820 O O . LEU B 1 170 ? 10.008 -13.898 2.09 1 95.81 170 LEU B O 1
ATOM 2824 N N . LYS B 1 171 ? 10.602 -15.414 3.619 1 96.69 171 LYS B N 1
ATOM 2825 C CA . LYS B 1 171 ? 10.734 -16.5 2.654 1 96.69 171 LYS B CA 1
ATOM 2826 C C . LYS B 1 171 ? 9.422 -16.75 1.919 1 96.69 171 LYS B C 1
ATOM 2828 O O . LYS B 1 171 ? 9.406 -16.891 0.694 1 96.69 171 LYS B O 1
ATOM 2833 N N . ASN B 1 172 ? 8.266 -16.859 2.691 1 97.38 172 ASN B N 1
ATOM 2834 C CA . ASN B 1 172 ? 6.957 -17.016 2.072 1 97.38 172 ASN B CA 1
ATOM 2835 C C . ASN B 1 172 ? 6.652 -15.867 1.107 1 97.38 172 ASN B C 1
ATOM 2837 O O . ASN B 1 172 ? 6.152 -16.094 0.006 1 97.38 172 ASN B O 1
ATOM 2841 N N . GLN B 1 173 ? 6.98 -14.633 1.53 1 97.56 173 GLN B N 1
ATOM 2842 C CA . GLN B 1 173 ? 6.723 -13.445 0.726 1 97.56 173 GLN B CA 1
ATOM 2843 C C . GLN B 1 173 ? 7.48 -13.5 -0.598 1 97.56 173 GLN B C 1
ATOM 2845 O O . GLN B 1 173 ? 6.902 -13.258 -1.66 1 97.56 173 GLN B O 1
ATOM 2850 N N . ILE B 1 174 ? 8.742 -13.828 -0.5 1 98.06 174 ILE B N 1
ATOM 2851 C CA . ILE B 1 174 ? 9.586 -13.891 -1.691 1 98.06 174 ILE B CA 1
ATOM 2852 C C . ILE B 1 174 ? 9.078 -14.992 -2.625 1 98.06 174 ILE B C 1
ATOM 2854 O O . ILE B 1 174 ? 9.008 -14.797 -3.842 1 98.06 174 ILE B O 1
ATOM 2858 N N . THR B 1 175 ? 8.688 -16.141 -2.068 1 97.94 175 THR B N 1
ATOM 2859 C CA . THR B 1 175 ? 8.156 -17.234 -2.857 1 97.94 175 THR B CA 1
ATOM 2860 C C . THR B 1 175 ? 6.871 -16.828 -3.574 1 97.94 175 THR B C 1
ATOM 2862 O O . THR B 1 175 ? 6.695 -17.125 -4.758 1 97.94 175 THR B O 1
ATOM 2865 N N . LEU B 1 176 ? 6.008 -16.141 -2.844 1 98.56 176 LEU B N 1
ATOM 2866 C CA . LEU B 1 176 ? 4.754 -15.688 -3.434 1 98.56 176 LEU B CA 1
ATOM 2867 C C . LEU B 1 176 ? 5.02 -14.75 -4.609 1 98.56 176 LEU B C 1
ATOM 2869 O O . LEU B 1 176 ? 4.461 -14.938 -5.691 1 98.56 176 LEU B O 1
ATOM 2873 N N . VAL B 1 177 ? 5.895 -13.781 -4.445 1 98.81 177 VAL B N 1
ATOM 2874 C CA . VAL B 1 177 ? 6.137 -12.781 -5.484 1 98.81 177 VAL B CA 1
ATOM 2875 C C . VAL B 1 177 ? 6.832 -13.438 -6.676 1 98.81 177 VAL B C 1
ATOM 2877 O O . VAL B 1 177 ? 6.488 -13.172 -7.828 1 98.81 177 VAL B O 1
ATOM 2880 N N . TRP B 1 178 ? 7.801 -14.289 -6.391 1 98.69 178 TRP B N 1
ATOM 2881 C CA . TRP B 1 178 ? 8.492 -14.961 -7.484 1 98.69 178 TRP B CA 1
ATOM 2882 C C . TRP B 1 178 ? 7.531 -15.812 -8.305 1 98.69 178 TRP B C 1
ATOM 2884 O O . TRP B 1 178 ? 7.547 -15.766 -9.539 1 98.69 178 TRP B O 1
ATOM 2894 N N . ASP B 1 179 ? 6.688 -16.625 -7.621 1 98.5 179 ASP B N 1
ATOM 2895 C CA . ASP B 1 179 ? 5.738 -17.484 -8.32 1 98.5 179 ASP B CA 1
ATOM 2896 C C . ASP B 1 179 ? 4.754 -16.656 -9.148 1 98.5 179 ASP B C 1
ATOM 2898 O O . ASP B 1 179 ? 4.281 -17.109 -10.188 1 98.5 179 ASP B O 1
ATOM 2902 N N . ALA B 1 180 ? 4.457 -15.484 -8.688 1 98.75 180 ALA B N 1
ATOM 2903 C CA . ALA B 1 180 ? 3.576 -14.586 -9.43 1 98.75 180 ALA B CA 1
ATOM 2904 C C . ALA B 1 180 ? 4.207 -14.172 -10.758 1 98.75 180 ALA B C 1
ATOM 2906 O O . ALA B 1 180 ? 3.543 -14.188 -11.797 1 98.75 180 ALA B O 1
ATOM 2907 N N . ILE B 1 181 ? 5.52 -13.859 -10.773 1 98.56 181 ILE B N 1
ATOM 2908 C CA . ILE B 1 181 ? 6.082 -13.164 -11.922 1 98.56 181 ILE B CA 1
ATOM 2909 C C . ILE B 1 181 ? 6.773 -14.164 -12.844 1 98.56 181 ILE B C 1
ATOM 2911 O O . ILE B 1 181 ? 7.027 -13.867 -14.016 1 98.56 181 ILE B O 1
ATOM 2915 N N . LYS B 1 182 ? 7.086 -15.297 -12.289 1 97.94 182 LYS B N 1
ATOM 2916 C CA . LYS B 1 182 ? 7.805 -16.266 -13.109 1 97.94 182 LYS B CA 1
ATOM 2917 C C . LYS B 1 182 ? 6.918 -16.812 -14.227 1 97.94 182 LYS B C 1
ATOM 2919 O O . LYS B 1 182 ? 5.695 -16.891 -14.07 1 97.94 182 LYS B O 1
ATOM 2924 N N . GLU B 1 183 ? 7.496 -17.172 -15.367 1 94.94 183 GLU B N 1
ATOM 2925 C CA . GLU B 1 183 ? 6.781 -17.781 -16.484 1 94.94 183 GLU B CA 1
ATOM 2926 C C . GLU B 1 183 ? 6.359 -19.203 -16.172 1 94.94 183 GLU B C 1
ATOM 2928 O O . GLU B 1 183 ? 7.121 -19.969 -15.562 1 94.94 183 GLU B O 1
#

Nearest PDB structures (foldseek):
  3ppb-assembly1_B  TM=9.010E-01  e=7.407E-10  Shewanella loihica PV-4
  4me9-assembly1_B  TM=8.329E-01  e=1.087E-09  Bacillus cereus ATCC 10987
  3pas-assembly1_A  TM=8.549E-01  e=3.587E-08  Marinobacter nauticus VT8
  5n1i-assembly1_B  TM=6.968E-01  e=8.853E-06  Mycobacterium tuberculosis H37Rv
  2f07-assembly1_B  TM=6.457E-01  e=2.207E-06  Bacillus subtilis subsp. subtilis str. 168

Foldseek 3Di:
DDLLVLLLVLCLVCCLVQNLVRDDLCNSCVSSVHDSVVNCVVAVDSLRSLLVNLLVLLVVLLVQLVVQDDPVDDLLSSLLSNLVSVLVSCVVVVSSLSSVLRCVPDPSHDPVSVVSNCNSCVRVLVSQVVCVVVQFWDPDDSVVLCCVSVVLSSVLSVVVPDDPDDDRDPPVSSVVSSVVTTD/DDLLVLLLVLCLVCCLVQNLVRDDLCNSCVSSVHDSVVNCVVAVDSLRSLLVNLLVLLVVLLVQLVVQDDPVDDLLNSLLSNLVSVLVSCVVVVSSLSSVLRCVPDPSHDPVSVVSNCNSCVRVLVSQVVCVVVQFWDPDDSVVLCCVSVVLSSVLSVVVPDDPDDDRDPPVSSVVSSVVTTD

Sequence (366 aa):
MNKKETILKAALELLVENGIHATPVSAIAKKANTGMGTIYNYFESKEALINAIYVAIKEEEKKVLDTVFNNDLPVKIQFEKYYTIVIEFFTKNKLYFGFMDQLQASPIITNESKSVGYNAIEGAISLLIKGKNEHIIKNIDNDELLQFIGGSILSYLRWINLPDHNNKSLKNQITLVWDAIKEMNKKETILKAALELLVENGIHATPVSAIAKKANTGMGTIYNYFESKEALINAIYVAIKEEEKKVLDTVFNNDLPVKIQFEKYYTIVIEFFTKNKLYFGFMDQLQASPIITNESKSVGYNAIEGAISLLIKGKNEHIIKNIDNDELLQFIGGSILSYLRWINLPDHNNKSLKNQITLVWDAIKE

Secondary structure (DSSP, 8-state):
--HHHHHHHHHHHHHHHH-TTT--HHHHHHHTT--HHHHHHH-SSHHHHHHHHHHHHHHHHHHHHTTT--TTS-HHHHHHHHHHHHHHHHHH-HHHHHHHHHHTT-TT--HHHHHHHHHHTHHHHHHHHHHHHTTSB----HHHHHHHHHHHHHHHHHHHTSTT-----HHHHHHHHHHHHB-/--HHHHHHHHHHHHHHHH-TTT--HHHHHHHTT--HHHHHHH-SSHHHHHHHHHHHHHHHHHHHHTTT--TTS-HHHHHHHHHHHHHHHHHH-HHHHHHHHHHTT-TT--HHHHHHHHHHTHHHHHHHHHHHHTTSB----HHHHHHHHHHHHHHHHHHHTSTT-----HHHHHHHHHHHHB-

pLDDT: mean 89.75, std 8.75, range [56.62, 98.81]

Radius of gyration: 21.7 Å; Cα contacts (8 Å, |Δi|>4): 370; chains: 2; bounding box: 57×61×43 Å

InterPro domains:
  IPR001647 DNA-binding HTH domain, TetR-type [PF00440] (7-53)
  IPR001647 DNA-binding HTH domain, TetR-type [PR00455] (7-20)
  IPR001647 DNA-binding HTH domain, TetR-type [PR00455] (28-51)
  IPR001647 DNA-binding HTH domain, TetR-type [PS50977] (1-61)
  IPR009057 Homedomain-like superfamily [SSF46689] (3-72)
  IPR050624 Nucleoid occlusion factor SlmA/HTH-type transcriptional regulator [PTHR43479] (2-160)